Protein AF-A0A354TJE9-F1 (afdb_monomer_lite)

Foldseek 3Di:
DDDPPPPPPPPDPPDDDPPPPPPPPPLDWAAEWEFQAVLDPPQAAPVQRTNGAEEDEQDQAGQRTHRRPDGTHHDDQPFQHEYEHGDDAYEYEYPDEHHHLEYEYHAAPHEYYHEEYEHDHGGPDQFREYEYAAPHEYEYQYAYAYASQYEYYHAEEYEQDHLCHAYAHEYEFFFHEYEYQEQSSSHDHAAEHHWDFAAAFAVVARGTGAYEHAPQPPEYEAQHEYAWFYQHGDRGSPCFNYEYEAEYEANHEYEQEDLHHEHEHEYAAYEYEYNYEYEYYPNYHYDYDHPYYYHYNHHYYD

Structure (mmCIF, N/CA/C/O backbone):
data_AF-A0A354TJE9-F1
#
_entry.id   AF-A0A354TJE9-F1
#
loop_
_atom_site.group_PDB
_atom_site.id
_atom_site.type_symbol
_atom_site.label_atom_id
_atom_site.label_alt_id
_atom_site.label_comp_id
_atom_site.label_asym_id
_atom_site.label_entity_id
_atom_site.label_seq_id
_atom_site.pdbx_PDB_ins_code
_atom_site.Cartn_x
_atom_site.Cartn_y
_atom_site.Cartn_z
_atom_site.occupancy
_atom_site.B_iso_or_equiv
_atom_site.auth_seq_id
_atom_site.auth_comp_id
_atom_site.auth_asym_id
_atom_site.auth_atom_id
_atom_site.pdbx_PDB_model_num
ATOM 1 N N . MET A 1 1 ? 90.846 -8.237 -0.303 1.00 47.12 1 MET A N 1
ATOM 2 C CA . MET A 1 1 ? 89.839 -7.153 -0.221 1.00 47.12 1 MET A CA 1
ATOM 3 C C . MET A 1 1 ? 88.780 -7.351 -1.305 1.00 47.12 1 MET A C 1
ATOM 5 O O . MET A 1 1 ? 88.899 -6.799 -2.388 1.00 47.12 1 MET A O 1
ATOM 9 N N . LYS A 1 2 ? 87.795 -8.218 -1.051 1.00 47.81 2 LYS A N 1
ATOM 10 C CA . LYS A 1 2 ? 86.653 -8.500 -1.941 1.00 47.81 2 LYS A CA 1
ATOM 11 C C . LYS A 1 2 ? 85.504 -9.048 -1.087 1.00 47.81 2 LYS A C 1
ATOM 13 O O . LYS A 1 2 ? 85.227 -10.233 -1.124 1.00 47.81 2 LYS A O 1
ATOM 18 N N . THR A 1 3 ? 84.882 -8.191 -0.286 1.00 49.53 3 THR A N 1
ATOM 19 C CA . THR A 1 3 ? 83.627 -8.452 0.443 1.00 49.53 3 THR A CA 1
ATOM 20 C C . THR A 1 3 ? 83.057 -7.098 0.881 1.00 49.53 3 THR A C 1
ATOM 22 O O . THR A 1 3 ? 83.832 -6.203 1.188 1.00 49.53 3 THR A O 1
ATOM 25 N N . LEU A 1 4 ? 81.727 -6.961 0.920 1.00 47.88 4 LEU A N 1
ATOM 26 C CA . LEU A 1 4 ? 80.929 -5.739 1.178 1.00 47.88 4 LEU A CA 1
ATOM 27 C C . LEU A 1 4 ? 80.586 -4.854 -0.034 1.00 47.88 4 LEU A C 1
ATOM 29 O O . LEU A 1 4 ? 80.699 -3.632 -0.006 1.00 47.88 4 LEU A O 1
ATOM 33 N N . ARG A 1 5 ? 80.031 -5.458 -1.088 1.00 52.69 5 ARG A N 1
ATOM 34 C CA . ARG A 1 5 ? 79.228 -4.715 -2.077 1.00 52.69 5 ARG A CA 1
ATOM 35 C C . ARG A 1 5 ? 77.928 -5.455 -2.412 1.00 52.69 5 ARG A C 1
ATOM 37 O O . ARG A 1 5 ? 77.644 -5.701 -3.575 1.00 52.69 5 ARG A O 1
ATOM 44 N N . GLN A 1 6 ? 77.161 -5.858 -1.392 1.00 51.22 6 GLN A N 1
ATOM 45 C CA . GLN A 1 6 ? 75.865 -6.540 -1.579 1.00 51.22 6 GLN A CA 1
ATOM 46 C C . GLN A 1 6 ? 74.761 -6.184 -0.557 1.00 51.22 6 GLN A C 1
ATOM 48 O O . GLN A 1 6 ? 73.789 -6.918 -0.449 1.00 51.22 6 GLN A O 1
ATOM 53 N N . HIS A 1 7 ? 74.816 -5.031 0.127 1.00 49.50 7 HIS A N 1
ATOM 54 C CA . HIS A 1 7 ? 73.714 -4.602 1.019 1.00 49.50 7 HIS A CA 1
ATOM 55 C C . HIS A 1 7 ? 73.214 -3.160 0.816 1.00 49.50 7 HIS A C 1
ATOM 57 O O . HIS A 1 7 ? 72.594 -2.598 1.705 1.00 49.50 7 HIS A O 1
ATOM 63 N N . HIS A 1 8 ? 73.401 -2.559 -0.365 1.00 44.34 8 HIS A N 1
ATOM 64 C CA . HIS A 1 8 ? 72.785 -1.257 -0.699 1.00 44.34 8 HIS A CA 1
ATOM 65 C C . HIS A 1 8 ? 71.608 -1.378 -1.685 1.00 44.34 8 HIS A C 1
ATOM 67 O O . HIS A 1 8 ? 71.274 -0.420 -2.372 1.00 44.34 8 HIS A O 1
ATOM 73 N N . LYS A 1 9 ? 70.980 -2.558 -1.786 1.00 46.22 9 LYS A N 1
ATOM 74 C CA . LYS A 1 9 ? 69.788 -2.787 -2.627 1.00 46.22 9 LYS A CA 1
ATOM 75 C C . LYS A 1 9 ? 68.469 -2.867 -1.844 1.00 46.22 9 LYS A C 1
ATOM 77 O O . LYS A 1 9 ? 67.481 -3.323 -2.400 1.00 46.22 9 LYS A O 1
ATOM 82 N N . LEU A 1 10 ? 68.427 -2.451 -0.576 1.00 43.06 10 LEU A N 1
ATOM 83 C CA . LEU A 1 10 ? 67.281 -2.756 0.298 1.00 43.06 10 LEU A CA 1
ATOM 84 C C . LEU A 1 10 ? 66.683 -1.581 1.084 1.00 43.06 10 LEU A C 1
ATOM 86 O O . LEU A 1 10 ? 65.816 -1.816 1.913 1.00 43.06 10 LEU A O 1
ATOM 90 N N . LEU A 1 11 ? 67.066 -0.328 0.819 1.00 41.22 11 LEU A N 1
ATOM 91 C CA . LEU A 1 11 ? 66.598 0.800 1.643 1.00 41.22 11 LEU A CA 1
ATOM 92 C C . LEU A 1 11 ? 66.226 2.059 0.841 1.00 41.22 11 LEU A C 1
ATOM 94 O O . LEU A 1 11 ? 66.569 3.169 1.227 1.00 41.22 11 LEU A O 1
ATOM 98 N N . GLY A 1 12 ? 65.559 1.891 -0.306 1.00 38.41 12 GLY A N 1
ATOM 99 C CA . GLY A 1 12 ? 65.200 3.013 -1.187 1.00 38.41 12 GLY A CA 1
ATOM 100 C C . GLY A 1 12 ? 63.854 2.903 -1.903 1.00 38.41 12 GLY A C 1
ATOM 101 O O . GLY A 1 12 ? 63.627 3.650 -2.848 1.00 38.41 12 GLY A O 1
ATOM 102 N N . TRP A 1 13 ? 62.968 1.982 -1.502 1.00 40.34 13 TRP A N 1
ATOM 103 C CA . TRP A 1 13 ? 61.695 1.779 -2.214 1.00 40.34 13 TRP A CA 1
ATOM 104 C C . TRP A 1 13 ? 60.480 1.473 -1.333 1.00 40.34 13 TRP A C 1
ATOM 106 O O . TRP A 1 13 ? 59.499 0.904 -1.794 1.00 40.34 13 TRP A O 1
ATOM 116 N N . PHE A 1 14 ? 60.519 1.881 -0.064 1.00 43.34 14 PHE A N 1
ATOM 117 C CA . PHE A 1 14 ? 59.446 1.603 0.894 1.00 43.34 14 PHE A CA 1
ATOM 118 C C . PHE A 1 14 ? 58.988 2.864 1.633 1.00 43.34 14 PHE A C 1
ATOM 120 O O . PHE A 1 14 ? 59.006 2.902 2.852 1.00 43.34 14 PHE A O 1
ATOM 127 N N . MET A 1 15 ? 58.625 3.929 0.908 1.00 45.59 15 MET A N 1
ATOM 128 C CA . MET A 1 15 ? 57.839 5.041 1.473 1.00 45.59 15 MET A CA 1
ATOM 129 C C . MET A 1 15 ? 57.422 6.035 0.378 1.00 45.59 15 MET A C 1
ATOM 131 O O . MET A 1 15 ? 57.924 7.151 0.295 1.00 45.59 15 MET A O 1
ATOM 135 N N . ILE A 1 16 ? 56.485 5.635 -0.482 1.00 46.62 16 ILE A N 1
ATOM 136 C CA . ILE A 1 16 ? 55.596 6.603 -1.134 1.00 46.62 16 ILE A CA 1
ATOM 137 C C . ILE A 1 16 ? 54.211 6.348 -0.559 1.00 46.62 16 ILE A C 1
ATOM 139 O O . ILE A 1 16 ? 53.684 5.240 -0.614 1.00 46.62 16 ILE A O 1
ATOM 143 N N . CYS A 1 17 ? 53.720 7.384 0.107 1.00 39.66 17 CYS A N 1
ATOM 144 C CA . CYS A 1 17 ? 52.528 7.441 0.925 1.00 39.66 17 CYS A CA 1
ATOM 145 C C . CYS A 1 17 ? 51.319 6.772 0.265 1.00 39.66 17 CYS A C 1
ATOM 147 O O . CYS A 1 17 ? 50.779 7.268 -0.721 1.00 39.66 17 CYS A O 1
ATOM 149 N N . LEU A 1 18 ? 50.833 5.703 0.895 1.00 39.88 18 LEU A N 1
ATOM 150 C CA . LEU A 1 18 ? 49.455 5.256 0.765 1.00 39.88 18 LEU A CA 1
ATOM 151 C C . LEU A 1 18 ? 48.564 6.302 1.458 1.00 39.88 18 LEU A C 1
ATOM 153 O O . LEU A 1 18 ? 48.165 6.136 2.607 1.00 39.88 18 LEU A O 1
ATOM 157 N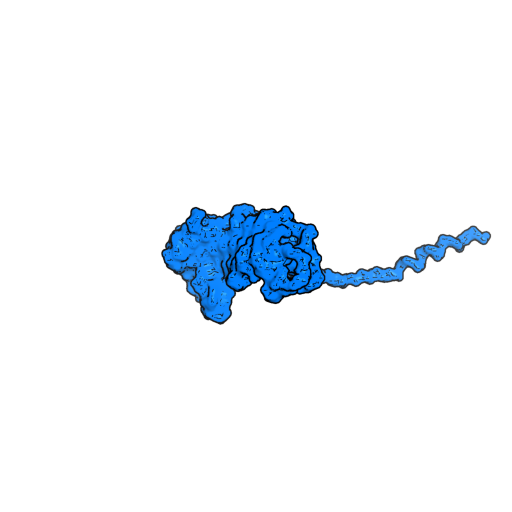 N . MET A 1 19 ? 48.294 7.423 0.787 1.00 43.22 19 MET A N 1
ATOM 158 C CA . MET A 1 19 ? 47.140 8.252 1.126 1.00 43.22 19 MET A CA 1
ATOM 159 C C . MET A 1 19 ? 45.908 7.504 0.626 1.00 43.22 19 MET A C 1
ATOM 161 O O . MET A 1 19 ? 45.452 7.700 -0.497 1.00 43.22 19 MET A O 1
ATOM 165 N N . ALA A 1 20 ? 45.393 6.601 1.459 1.00 45.91 20 ALA A N 1
ATOM 166 C CA . ALA A 1 20 ? 44.013 6.178 1.340 1.00 45.91 20 ALA A CA 1
ATOM 167 C C . ALA A 1 20 ? 43.162 7.436 1.543 1.00 45.91 20 ALA A C 1
ATOM 169 O O . ALA A 1 20 ? 42.986 7.907 2.667 1.00 45.91 20 ALA A O 1
ATOM 170 N N . VAL A 1 21 ? 42.700 8.031 0.443 1.00 47.03 21 VAL A N 1
ATOM 171 C CA . VAL A 1 21 ? 41.623 9.012 0.492 1.00 47.03 21 VAL A CA 1
ATOM 172 C C . VAL A 1 21 ? 40.438 8.249 1.063 1.00 47.03 21 VAL A C 1
ATOM 174 O O . VAL A 1 21 ? 39.841 7.414 0.385 1.00 47.03 21 VAL A O 1
ATOM 177 N N . TRP A 1 22 ? 40.140 8.481 2.340 1.00 47.28 22 TRP A N 1
ATOM 178 C CA . TRP A 1 22 ? 38.847 8.148 2.908 1.00 47.28 22 TRP A CA 1
ATOM 179 C C . TRP A 1 22 ? 37.843 9.050 2.197 1.00 47.28 22 TRP A C 1
ATOM 181 O O . TRP A 1 22 ? 37.545 10.156 2.640 1.00 47.28 22 TRP A O 1
ATOM 191 N N . LEU A 1 23 ? 37.401 8.618 1.016 1.00 49.56 23 LEU A N 1
ATOM 192 C CA . LEU A 1 23 ? 36.144 9.092 0.480 1.00 49.56 23 LEU A CA 1
ATOM 193 C C . LEU A 1 23 ? 35.121 8.657 1.532 1.00 49.56 23 LEU A C 1
ATOM 195 O O . LEU A 1 23 ? 35.040 7.450 1.793 1.00 49.56 23 LEU A O 1
ATOM 199 N N . PRO A 1 24 ? 34.390 9.578 2.188 1.00 50.00 24 PRO A N 1
ATOM 200 C CA . PRO A 1 24 ? 33.204 9.154 2.907 1.00 50.00 24 PRO A CA 1
ATOM 201 C C . PRO A 1 24 ? 32.413 8.320 1.906 1.00 50.00 24 PRO A C 1
ATOM 203 O O . PRO A 1 24 ? 32.178 8.771 0.783 1.00 50.00 24 PRO A O 1
ATOM 206 N N . GLY A 1 25 ? 32.125 7.066 2.258 1.00 43.53 25 GLY A N 1
ATOM 207 C CA . GLY A 1 25 ? 31.278 6.228 1.431 1.00 43.53 25 GLY A CA 1
ATOM 208 C C . GLY A 1 25 ? 29.993 7.008 1.230 1.00 43.53 25 GLY A C 1
ATOM 209 O O . GLY A 1 25 ? 29.218 7.168 2.172 1.00 43.53 25 GLY A O 1
ATOM 210 N N . ASN A 1 26 ? 29.811 7.574 0.037 1.00 45.16 26 ASN A N 1
ATOM 211 C CA . ASN A 1 26 ? 28.524 8.091 -0.366 1.00 45.16 26 ASN A CA 1
ATOM 212 C C . ASN A 1 26 ? 27.640 6.857 -0.318 1.00 45.16 26 ASN A C 1
ATOM 214 O O . ASN A 1 26 ? 27.764 5.988 -1.178 1.00 45.16 26 ASN A O 1
ATOM 218 N N . ASN A 1 27 ? 26.841 6.721 0.740 1.00 48.22 27 ASN A N 1
ATOM 219 C CA . ASN A 1 27 ? 25.791 5.723 0.763 1.00 48.22 27 ASN A CA 1
ATOM 220 C C . ASN A 1 27 ? 24.945 6.040 -0.468 1.00 48.22 27 ASN A C 1
ATOM 222 O O . ASN A 1 27 ? 24.244 7.054 -0.487 1.00 48.22 27 ASN A O 1
ATOM 226 N N . LEU A 1 28 ? 25.127 5.262 -1.535 1.00 59.72 28 LEU A N 1
ATOM 227 C CA . LEU A 1 28 ? 24.393 5.450 -2.772 1.00 59.72 28 LEU A CA 1
ATOM 228 C C . LEU A 1 28 ? 22.923 5.303 -2.392 1.00 59.72 28 LEU A C 1
ATOM 230 O O . LEU A 1 28 ? 22.522 4.287 -1.824 1.00 59.72 28 LEU A O 1
ATOM 234 N N . ARG A 1 29 ? 22.144 6.366 -2.599 1.00 72.06 29 ARG A N 1
ATOM 235 C CA . ARG A 1 29 ? 20.692 6.286 -2.443 1.00 72.06 29 ARG A CA 1
ATOM 236 C C . ARG A 1 29 ? 20.190 5.275 -3.468 1.00 72.06 29 ARG A C 1
ATOM 238 O O . ARG A 1 29 ? 20.719 5.244 -4.576 1.00 72.06 29 ARG A O 1
ATOM 245 N N . ALA A 1 30 ? 19.186 4.488 -3.092 1.00 82.69 30 ALA A N 1
ATOM 246 C CA . ALA A 1 30 ? 18.509 3.604 -4.034 1.00 82.69 30 ALA A CA 1
ATOM 247 C C . ALA A 1 30 ? 18.099 4.386 -5.290 1.00 82.69 30 ALA A C 1
ATOM 249 O O . ALA A 1 30 ? 17.572 5.502 -5.182 1.00 82.69 30 ALA A O 1
ATOM 250 N N . ALA A 1 31 ? 18.382 3.811 -6.453 1.00 93.50 31 ALA A N 1
ATOM 251 C CA . ALA A 1 31 ? 18.009 4.369 -7.737 1.00 93.50 31 ALA A CA 1
ATOM 252 C C . ALA A 1 31 ? 16.514 4.150 -7.991 1.00 93.50 31 ALA A C 1
ATOM 254 O O . ALA A 1 31 ? 15.793 3.513 -7.216 1.00 93.50 31 ALA A O 1
ATOM 255 N N . THR A 1 32 ? 16.016 4.749 -9.062 1.00 95.44 32 THR A N 1
ATOM 256 C CA . THR A 1 32 ? 14.620 4.636 -9.466 1.00 95.44 32 THR A CA 1
ATOM 257 C C . THR A 1 32 ? 14.572 4.319 -10.946 1.00 95.44 32 THR A C 1
ATOM 259 O O . THR A 1 32 ? 15.240 4.995 -11.721 1.00 95.44 32 THR A O 1
ATOM 262 N N . PHE A 1 33 ? 13.789 3.310 -11.313 1.00 98.19 33 PHE A N 1
ATOM 263 C CA . PHE A 1 33 ? 13.659 2.852 -12.690 1.00 98.19 33 PHE A CA 1
ATOM 264 C C . PHE A 1 33 ? 12.192 2.752 -13.092 1.00 98.19 33 PHE A C 1
ATOM 266 O O . PHE A 1 33 ? 11.337 2.401 -12.275 1.00 98.19 33 PHE A O 1
ATOM 273 N N . TYR A 1 34 ? 11.909 3.041 -14.355 1.00 98.62 34 TYR A N 1
ATOM 274 C CA . TYR A 1 34 ? 10.579 2.977 -14.942 1.00 98.62 34 TYR A CA 1
ATOM 275 C C . TYR A 1 34 ? 10.389 1.645 -15.657 1.00 98.62 34 TYR A C 1
ATOM 277 O O . TYR A 1 34 ? 11.259 1.209 -16.408 1.00 98.62 34 TYR A O 1
ATOM 285 N N . TRP A 1 35 ? 9.245 1.014 -15.411 1.00 98.56 35 TRP A N 1
ATOM 286 C CA . TRP A 1 35 ? 8.806 -0.160 -16.146 1.00 98.56 35 TRP A CA 1
ATOM 287 C C . TRP A 1 35 ? 8.456 0.231 -17.580 1.00 98.56 35 TRP A C 1
ATOM 289 O O . TRP A 1 35 ? 7.567 1.058 -17.808 1.00 98.56 35 TRP A O 1
ATOM 299 N N . ASP A 1 36 ? 9.143 -0.397 -18.518 1.00 98.06 36 ASP A N 1
ATOM 300 C CA . ASP A 1 36 ? 8.987 -0.205 -19.949 1.00 98.06 36 ASP A CA 1
ATOM 301 C C . ASP A 1 36 ? 9.000 -1.588 -20.611 1.00 98.06 36 ASP A C 1
ATOM 303 O O . ASP A 1 36 ? 10.042 -2.232 -20.753 1.00 98.06 36 ASP A O 1
ATOM 307 N N . SER A 1 37 ? 7.802 -2.071 -20.944 1.00 96.88 37 SER A N 1
ATOM 308 C CA . SER A 1 37 ? 7.610 -3.422 -21.476 1.00 96.88 37 SER A CA 1
ATOM 309 C C . SER A 1 37 ? 8.071 -3.596 -22.922 1.00 96.88 37 SER A C 1
ATOM 311 O O . SER A 1 37 ? 8.236 -4.740 -23.352 1.00 96.88 37 SER A O 1
ATOM 313 N N . ASP A 1 38 ? 8.270 -2.512 -23.678 1.00 95.69 38 ASP A N 1
ATOM 314 C CA . ASP A 1 38 ? 8.704 -2.612 -25.072 1.00 95.69 38 ASP A CA 1
ATOM 315 C C . ASP A 1 38 ? 10.234 -2.620 -25.213 1.00 95.69 38 ASP A C 1
ATOM 317 O O . ASP A 1 38 ? 10.763 -3.176 -26.181 1.00 95.69 38 ASP A O 1
ATOM 321 N N . GLY A 1 39 ? 10.944 -2.129 -24.193 1.00 96.19 39 GLY A N 1
ATOM 322 C CA . GLY A 1 39 ? 12.395 -2.201 -24.101 1.00 96.19 39 GLY A CA 1
ATOM 323 C C . GLY A 1 39 ? 13.127 -1.103 -24.880 1.00 96.19 39 GLY A C 1
ATOM 324 O O . GLY A 1 39 ? 14.335 -1.237 -25.119 1.00 96.19 39 GLY A O 1
ATOM 325 N N . PHE A 1 40 ? 12.436 -0.045 -25.316 1.00 96.12 40 PHE A N 1
ATOM 326 C CA . PHE A 1 40 ? 12.992 1.011 -26.154 1.00 96.12 40 PHE A CA 1
ATOM 327 C C . PHE A 1 40 ? 12.962 2.384 -25.479 1.00 96.12 40 PHE A C 1
ATOM 329 O O . PHE A 1 40 ? 11.929 2.929 -25.141 1.00 96.12 40 PHE A O 1
ATOM 336 N N . ILE A 1 41 ? 14.112 3.065 -25.472 1.00 97.25 41 ILE A N 1
ATOM 337 C CA . ILE A 1 41 ? 14.225 4.446 -24.954 1.00 97.25 41 ILE A CA 1
ATOM 338 C C . ILE A 1 41 ? 13.404 5.449 -25.791 1.00 97.25 41 ILE A C 1
ATOM 340 O O . ILE A 1 41 ? 13.037 6.530 -25.331 1.00 97.25 41 ILE A O 1
ATOM 344 N N . THR A 1 42 ? 13.172 5.147 -27.071 1.00 96.56 42 THR A N 1
ATOM 345 C CA . THR A 1 42 ? 12.569 6.109 -28.001 1.00 96.56 42 THR A CA 1
ATOM 346 C C . THR A 1 42 ? 11.088 6.2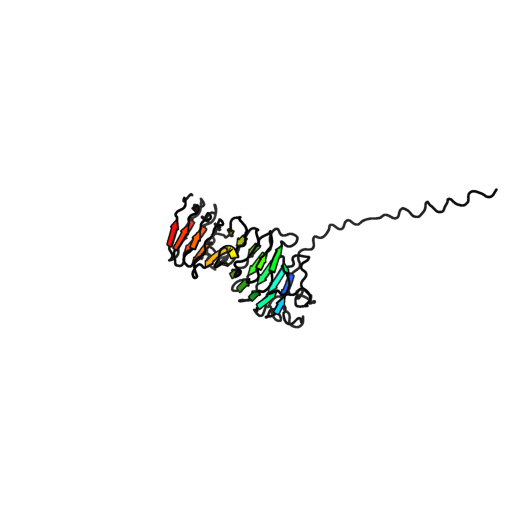92 -27.701 1.00 96.56 42 THR A C 1
ATOM 348 O O . THR A 1 42 ? 10.293 5.405 -27.975 1.00 96.56 42 THR A O 1
ATOM 351 N N . GLY A 1 43 ? 10.720 7.492 -27.251 1.00 94.94 43 GLY A N 1
ATOM 352 C CA . GLY A 1 43 ? 9.336 7.836 -26.921 1.00 94.94 43 GLY A CA 1
ATOM 353 C C . GLY A 1 43 ? 9.040 7.834 -25.424 1.00 94.94 43 GLY A C 1
ATOM 354 O O . GLY A 1 43 ? 7.949 8.257 -25.053 1.00 94.94 43 GLY A O 1
ATOM 355 N N . ASN A 1 44 ? 10.008 7.441 -24.589 1.00 97.81 44 ASN A N 1
ATOM 356 C CA . ASN A 1 44 ? 9.863 7.442 -23.140 1.00 97.81 44 ASN A CA 1
ATOM 357 C C . ASN A 1 44 ? 9.822 8.868 -22.583 1.00 97.81 44 ASN A C 1
ATOM 359 O O . ASN A 1 44 ? 10.724 9.675 -22.816 1.00 97.81 44 ASN A O 1
ATOM 363 N N . ASP A 1 45 ? 8.787 9.159 -21.800 1.00 97.06 45 ASP A N 1
ATOM 364 C CA . ASP A 1 45 ? 8.630 10.410 -21.066 1.00 97.06 45 ASP A CA 1
ATOM 365 C C . ASP A 1 45 ? 8.283 10.108 -19.601 1.00 97.06 45 ASP A C 1
ATOM 367 O O . ASP A 1 45 ? 7.193 9.646 -19.263 1.00 97.06 45 ASP A O 1
ATOM 371 N N . ALA A 1 46 ? 9.222 10.395 -18.698 1.00 96.06 46 ALA A N 1
ATOM 372 C CA . ALA A 1 46 ? 9.052 10.178 -17.260 1.00 96.06 46 ALA A CA 1
ATOM 373 C C . ALA A 1 46 ? 7.971 11.076 -16.620 1.00 96.06 46 ALA A C 1
ATOM 375 O O . ALA A 1 46 ? 7.470 10.768 -15.536 1.00 96.06 46 ALA A O 1
ATOM 376 N N . THR A 1 47 ? 7.628 12.197 -17.258 1.00 94.56 47 THR A N 1
ATOM 377 C CA . THR A 1 47 ? 6.666 13.187 -16.758 1.00 94.56 47 THR A CA 1
ATOM 378 C C . THR A 1 47 ? 5.240 12.804 -17.123 1.00 94.56 47 THR A C 1
ATOM 380 O O . THR A 1 47 ? 4.352 12.868 -16.271 1.00 94.56 47 THR A O 1
ATOM 383 N N . THR A 1 48 ? 5.007 12.428 -18.382 1.00 94.94 48 THR A N 1
ATOM 384 C CA . THR A 1 48 ? 3.670 12.061 -18.875 1.00 94.94 48 THR A CA 1
ATOM 385 C C . THR A 1 48 ? 3.388 10.568 -18.736 1.00 94.94 48 THR A C 1
ATOM 387 O O . THR A 1 48 ? 2.231 10.174 -18.590 1.00 94.94 48 THR A O 1
ATOM 390 N N . GLY A 1 49 ? 4.434 9.740 -18.716 1.00 96.50 49 GLY A N 1
ATOM 391 C CA . GLY A 1 49 ? 4.333 8.290 -18.811 1.00 96.50 49 GLY A CA 1
ATOM 392 C C . GLY A 1 49 ? 4.239 7.778 -20.250 1.00 96.50 49 GLY A C 1
ATOM 393 O O . GLY A 1 49 ? 4.036 6.580 -20.430 1.00 96.50 49 GLY A O 1
ATOM 394 N N . ASP A 1 50 ? 4.346 8.639 -21.266 1.00 97.38 50 ASP A N 1
ATOM 395 C CA . ASP A 1 50 ? 4.320 8.198 -22.664 1.00 97.38 50 ASP A CA 1
ATOM 396 C C . ASP A 1 50 ? 5.492 7.246 -22.947 1.00 97.38 50 ASP A C 1
ATOM 398 O O . ASP A 1 50 ? 6.567 7.385 -22.365 1.00 97.38 50 ASP A O 1
ATOM 402 N N . GLY A 1 51 ? 5.254 6.231 -23.781 1.00 96.94 51 GLY A N 1
ATOM 403 C CA . GLY A 1 51 ? 6.227 5.165 -24.066 1.00 96.94 51 GLY A CA 1
ATOM 404 C C . GLY A 1 51 ? 6.404 4.127 -22.950 1.00 96.94 51 GLY A C 1
ATOM 405 O O . GLY A 1 51 ? 6.970 3.076 -23.195 1.00 96.94 51 GLY A O 1
ATOM 406 N N . LEU A 1 52 ? 5.866 4.353 -21.746 1.00 98.19 52 LEU A N 1
ATOM 407 C CA . LEU A 1 52 ? 6.087 3.475 -20.592 1.00 98.19 52 LEU A CA 1
ATOM 408 C C . LEU A 1 52 ? 4.899 2.549 -20.292 1.00 98.19 52 LEU A C 1
ATOM 410 O O . LEU A 1 52 ? 3.762 2.746 -20.746 1.00 98.19 52 LEU A O 1
ATOM 414 N N . GLY A 1 53 ? 5.147 1.572 -19.419 1.00 97.69 53 GLY A N 1
ATOM 415 C CA . GLY A 1 53 ? 4.112 0.700 -18.879 1.00 97.69 53 GLY A CA 1
ATOM 416 C C . GLY A 1 53 ? 3.907 -0.574 -19.695 1.00 97.69 53 GLY A C 1
ATOM 417 O O . GLY A 1 53 ? 4.831 -1.089 -20.318 1.00 97.69 53 GLY A O 1
ATOM 418 N N . GLY A 1 54 ? 2.677 -1.088 -19.673 1.00 97.88 54 GLY A N 1
ATOM 419 C CA . GLY A 1 54 ? 2.241 -2.264 -20.425 1.00 97.88 54 GLY A CA 1
ATOM 420 C C . GLY A 1 54 ? 2.395 -3.594 -19.684 1.00 97.88 54 GLY A C 1
ATOM 421 O O . GLY A 1 54 ? 2.972 -3.674 -18.595 1.00 97.88 54 GLY A O 1
ATOM 422 N N . ASP A 1 55 ? 1.815 -4.637 -20.276 1.00 98.50 55 ASP A N 1
ATOM 423 C CA . ASP A 1 55 ? 1.942 -6.016 -19.806 1.00 98.50 55 ASP A CA 1
ATOM 424 C C . ASP A 1 55 ? 3.361 -6.536 -20.057 1.00 98.50 55 ASP A C 1
ATOM 426 O O . ASP A 1 55 ? 3.949 -6.272 -21.103 1.00 98.50 55 ASP A O 1
ATOM 430 N N . GLY A 1 56 ? 3.901 -7.344 -19.145 1.00 98.12 56 GLY A N 1
ATOM 431 C CA . GLY A 1 56 ? 5.167 -8.024 -19.407 1.00 98.12 56 GLY A CA 1
ATOM 432 C C . GLY A 1 56 ? 5.739 -8.769 -18.211 1.00 98.12 56 GLY A C 1
ATOM 433 O O . GLY A 1 56 ? 5.077 -8.962 -17.187 1.00 98.12 56 GLY A O 1
ATOM 434 N N . VAL A 1 57 ? 6.973 -9.242 -18.374 1.00 98.31 57 VAL A N 1
ATOM 435 C CA . VAL A 1 57 ? 7.652 -10.100 -17.400 1.00 98.31 57 VAL A CA 1
ATOM 436 C C . VAL A 1 57 ? 8.750 -9.324 -16.689 1.00 98.31 57 VAL A C 1
ATOM 438 O O . VAL A 1 57 ? 9.695 -8.852 -17.313 1.00 98.31 57 VAL A O 1
ATOM 441 N N . TRP A 1 58 ? 8.644 -9.231 -15.367 1.00 98.44 58 TRP A N 1
ATOM 442 C CA . TRP A 1 58 ? 9.723 -8.744 -14.521 1.00 98.44 58 TRP A CA 1
ATOM 443 C C . TRP A 1 58 ? 10.640 -9.914 -14.163 1.00 98.44 58 TRP A C 1
ATOM 445 O O . TRP A 1 58 ? 10.361 -10.701 -13.255 1.00 98.44 58 TRP A O 1
ATOM 455 N N . ASP A 1 59 ? 11.735 -10.017 -14.906 1.00 97.25 59 ASP A N 1
ATOM 456 C CA . ASP A 1 59 ? 12.859 -10.913 -14.638 1.00 97.25 59 ASP A CA 1
ATOM 457 C C . ASP A 1 59 ? 14.147 -10.104 -14.368 1.00 97.25 59 ASP A C 1
ATOM 459 O O . ASP A 1 59 ? 14.140 -8.868 -14.398 1.00 97.25 59 ASP A O 1
ATOM 463 N N . LEU A 1 60 ? 15.245 -10.790 -14.038 1.00 97.81 60 LEU A N 1
ATOM 464 C CA . LEU A 1 60 ? 16.533 -10.158 -13.700 1.00 97.81 60 LEU A CA 1
ATOM 465 C C . LEU A 1 60 ? 17.515 -10.052 -14.884 1.00 97.81 60 LEU A C 1
ATOM 467 O O . LEU A 1 60 ? 18.691 -9.746 -14.686 1.00 97.81 60 LEU A O 1
ATOM 471 N N . SER A 1 61 ? 17.066 -10.330 -16.107 1.00 97.31 61 SER A N 1
ATOM 472 C CA . SER A 1 61 ? 17.900 -10.439 -17.313 1.00 97.31 61 SER A CA 1
ATOM 473 C C . SER A 1 61 ? 17.463 -9.537 -18.473 1.00 97.31 61 SER A C 1
ATOM 475 O O . SER A 1 61 ? 18.310 -9.063 -19.229 1.00 97.31 61 SER A O 1
ATOM 477 N N . SER A 1 62 ? 16.165 -9.278 -18.602 1.00 97.50 62 SER A N 1
ATOM 478 C CA . SER A 1 62 ? 15.549 -8.495 -19.667 1.00 97.50 62 SER A CA 1
ATOM 479 C C . SER A 1 62 ? 15.697 -7.003 -19.402 1.00 97.50 62 SER A C 1
ATOM 481 O O . SER A 1 62 ? 15.495 -6.529 -18.284 1.00 97.50 62 SER A O 1
ATOM 483 N N . ALA A 1 63 ? 16.023 -6.248 -20.450 1.00 97.50 63 ALA A N 1
ATOM 484 C CA . ALA A 1 63 ? 16.230 -4.810 -20.371 1.00 97.50 63 ALA A CA 1
ATOM 485 C C . ALA A 1 63 ? 14.899 -4.039 -20.455 1.00 97.50 63 ALA A C 1
ATOM 487 O O . ALA A 1 63 ? 14.651 -3.363 -21.445 1.00 97.50 63 ALA A O 1
ATOM 488 N N . PHE A 1 64 ? 14.049 -4.171 -19.431 1.00 98.19 64 PHE A N 1
ATOM 489 C CA . PHE A 1 64 ? 12.723 -3.525 -19.328 1.00 98.19 64 PHE A CA 1
ATOM 490 C C . PHE A 1 64 ? 12.653 -2.422 -18.260 1.00 98.19 64 PHE A C 1
ATOM 492 O O . PHE A 1 64 ? 11.573 -1.969 -17.879 1.00 98.19 64 PHE A O 1
ATOM 499 N N . TRP A 1 65 ? 13.808 -2.006 -17.737 1.00 98.44 65 TRP A N 1
ATOM 500 C CA . TRP A 1 65 ? 13.908 -0.961 -16.724 1.00 98.44 65 TRP A CA 1
ATOM 501 C C . TRP A 1 65 ? 14.671 0.234 -17.269 1.00 98.44 65 TRP A C 1
ATOM 503 O O . TRP A 1 65 ? 15.893 0.190 -17.414 1.00 98.44 65 TRP A O 1
ATOM 513 N N . TRP A 1 66 ? 13.936 1.299 -17.564 1.00 98.44 66 TRP A N 1
ATOM 514 C CA . TRP A 1 66 ? 14.491 2.566 -18.021 1.00 98.44 66 TRP A CA 1
ATOM 515 C C . TRP A 1 66 ? 14.964 3.408 -16.831 1.00 98.44 66 TRP A C 1
ATOM 517 O O . TRP A 1 66 ? 14.256 3.534 -15.831 1.00 98.44 66 TRP A O 1
ATOM 527 N N . ASP A 1 67 ? 16.144 4.017 -16.925 1.00 96.75 67 ASP A N 1
ATOM 528 C CA . ASP A 1 67 ? 16.723 4.876 -15.877 1.00 96.75 67 ASP A CA 1
ATOM 529 C C . ASP A 1 67 ? 16.069 6.263 -15.750 1.00 96.75 67 ASP A C 1
ATOM 531 O O . ASP A 1 67 ? 16.428 7.043 -14.866 1.00 96.75 67 ASP A O 1
ATOM 535 N N . GLY A 1 68 ? 15.089 6.563 -16.604 1.00 96.44 68 GLY A N 1
ATOM 536 C CA . GLY A 1 68 ? 14.456 7.878 -16.674 1.00 96.44 68 GLY A CA 1
ATOM 537 C C . GLY A 1 68 ? 15.221 8.886 -17.535 1.00 96.44 68 GLY A C 1
ATOM 538 O O . GLY A 1 68 ? 14.849 10.058 -17.545 1.00 96.44 68 GLY A O 1
ATOM 539 N N . ASP A 1 69 ? 16.281 8.451 -18.222 1.00 94.69 69 ASP A N 1
ATOM 540 C CA . ASP A 1 69 ? 17.103 9.270 -19.108 1.00 94.69 69 ASP A CA 1
ATOM 541 C C . ASP A 1 69 ? 17.492 8.487 -20.377 1.00 94.69 69 ASP A C 1
ATOM 543 O O . ASP A 1 69 ? 16.716 8.403 -21.331 1.00 94.69 69 ASP A O 1
ATOM 547 N N . ALA A 1 70 ? 18.674 7.872 -20.408 1.00 92.69 70 ALA A N 1
ATOM 548 C CA . ALA A 1 70 ? 19.301 7.420 -21.645 1.00 92.69 70 ALA A CA 1
ATOM 549 C C . ALA A 1 70 ? 19.594 5.916 -21.691 1.00 92.69 70 ALA A C 1
ATOM 551 O O . ALA A 1 70 ? 20.235 5.468 -22.647 1.00 92.69 70 ALA A O 1
ATOM 552 N N . SER A 1 71 ? 19.183 5.125 -20.693 1.00 96.56 71 SER A N 1
ATOM 553 C CA . SER A 1 71 ? 19.527 3.701 -20.665 1.00 96.56 71 SER A CA 1
ATOM 554 C C . SER A 1 71 ? 18.399 2.772 -20.231 1.00 96.56 71 SER A C 1
ATOM 556 O O . SER A 1 71 ? 17.621 3.062 -19.326 1.00 96.56 71 SER A O 1
ATOM 558 N N . MET A 1 72 ? 18.357 1.616 -20.898 1.00 97.69 72 MET A N 1
ATOM 559 C CA . MET A 1 72 ? 17.568 0.450 -20.510 1.00 97.69 72 MET A CA 1
ATOM 560 C C . MET A 1 72 ? 18.475 -0.561 -19.825 1.00 97.69 72 MET A C 1
ATOM 562 O O . MET A 1 72 ? 19.598 -0.811 -20.275 1.00 97.69 72 MET A O 1
ATOM 566 N N . GLY A 1 73 ? 17.974 -1.179 -18.767 1.00 97.25 73 GLY A N 1
ATOM 567 C CA . GLY A 1 73 ? 18.694 -2.187 -18.010 1.00 97.25 73 GLY A CA 1
ATOM 568 C C . GLY A 1 73 ? 17.780 -3.273 -17.468 1.00 97.25 73 GLY A C 1
ATOM 569 O O . GLY A 1 73 ? 16.554 -3.176 -17.511 1.00 97.25 73 GLY A O 1
ATOM 570 N N . ALA A 1 74 ? 18.409 -4.334 -16.972 1.00 97.56 74 ALA A N 1
ATOM 571 C CA . ALA A 1 74 ? 17.729 -5.348 -16.182 1.00 97.56 74 ALA A CA 1
ATOM 572 C C . ALA A 1 74 ? 17.584 -4.888 -14.728 1.00 97.56 74 ALA A C 1
ATOM 574 O O . ALA A 1 74 ? 18.395 -4.103 -14.228 1.00 97.56 74 ALA A O 1
ATOM 575 N N . TRP A 1 75 ? 16.573 -5.408 -14.032 1.00 97.94 75 TRP A N 1
ATOM 576 C CA . TRP A 1 75 ? 16.406 -5.128 -12.610 1.00 97.94 75 TRP A CA 1
ATOM 577 C C . TRP A 1 75 ? 17.534 -5.745 -11.784 1.00 97.94 75 TRP A C 1
ATOM 579 O O . TRP A 1 75 ? 17.922 -6.894 -12.002 1.00 97.94 75 TRP A O 1
ATOM 589 N N . ASN A 1 76 ? 18.016 -5.015 -10.778 1.00 96.12 76 ASN A N 1
ATOM 590 C CA . ASN A 1 76 ? 19.047 -5.496 -9.869 1.00 96.12 76 ASN A CA 1
ATOM 591 C C . ASN A 1 76 ? 18.540 -5.540 -8.423 1.00 96.12 76 ASN A C 1
ATOM 593 O O . ASN A 1 76 ? 18.287 -4.520 -7.789 1.00 96.12 76 ASN A O 1
ATOM 597 N N . ASN A 1 77 ? 18.495 -6.743 -7.855 1.00 96.81 77 ASN A N 1
ATOM 598 C CA . ASN A 1 77 ? 18.056 -6.967 -6.478 1.00 96.81 77 ASN A CA 1
ATOM 599 C C . ASN A 1 77 ? 19.024 -6.428 -5.402 1.00 96.81 77 ASN A C 1
ATOM 601 O O . ASN A 1 77 ? 18.685 -6.458 -4.221 1.00 96.81 77 ASN A O 1
ATOM 605 N N . SER A 1 78 ? 20.230 -5.975 -5.763 1.00 93.94 78 SER A N 1
ATOM 606 C CA . SER A 1 78 ? 21.304 -5.687 -4.795 1.00 93.94 78 SER A CA 1
ATOM 607 C C . SER A 1 78 ? 21.131 -4.380 -4.023 1.00 93.94 78 SER A C 1
ATOM 609 O O . SER A 1 78 ? 21.716 -4.230 -2.951 1.00 93.94 78 SER A O 1
ATOM 611 N N . PHE A 1 79 ? 20.364 -3.428 -4.557 1.00 90.00 79 PHE A N 1
ATOM 612 C CA . PHE A 1 79 ? 20.350 -2.052 -4.047 1.00 90.00 79 PHE A CA 1
ATOM 613 C C . PHE A 1 79 ? 19.015 -1.623 -3.435 1.00 90.00 79 PHE A C 1
ATOM 615 O O . PHE A 1 79 ? 18.916 -0.512 -2.911 1.00 90.00 79 PHE A O 1
ATOM 622 N N . ASN A 1 80 ? 18.010 -2.510 -3.438 1.00 94.38 80 ASN A N 1
ATOM 623 C CA . ASN A 1 80 ? 16.629 -2.172 -3.086 1.00 94.38 80 ASN A CA 1
ATOM 624 C C . ASN A 1 80 ? 16.167 -0.916 -3.843 1.00 94.38 80 ASN A C 1
ATOM 626 O O . ASN A 1 80 ? 15.672 0.040 -3.244 1.00 94.38 80 ASN A O 1
ATOM 630 N N . ASP A 1 81 ? 16.351 -0.918 -5.162 1.00 96.94 81 ASP A N 1
ATOM 631 C CA . ASP A 1 81 ? 15.917 0.177 -6.024 1.00 96.94 81 ASP A CA 1
ATOM 632 C C . ASP A 1 81 ? 14.387 0.314 -6.031 1.00 96.94 81 ASP A C 1
ATOM 634 O O . ASP A 1 81 ? 13.644 -0.561 -5.566 1.00 96.94 81 ASP A O 1
ATOM 638 N N . VAL A 1 82 ? 13.903 1.458 -6.508 1.00 97.44 82 VAL A N 1
ATOM 639 C CA . VAL A 1 82 ? 12.476 1.788 -6.564 1.00 97.44 82 VAL A CA 1
ATOM 640 C C . VAL A 1 82 ? 11.953 1.588 -7.982 1.00 97.44 82 VAL A C 1
ATOM 642 O O . VAL A 1 82 ? 12.484 2.162 -8.929 1.00 97.44 82 VAL A O 1
ATOM 645 N N . ALA A 1 83 ? 10.883 0.808 -8.124 1.00 98.56 83 ALA A N 1
ATOM 646 C CA . ALA A 1 83 ? 10.217 0.588 -9.405 1.00 98.56 83 ALA A CA 1
ATOM 647 C C . ALA A 1 83 ? 9.077 1.593 -9.608 1.00 98.56 83 ALA A C 1
ATOM 649 O O . ALA A 1 83 ? 8.247 1.783 -8.713 1.00 98.56 83 ALA A O 1
ATOM 650 N N . ILE A 1 84 ? 8.999 2.210 -10.786 1.00 98.62 84 ILE A N 1
ATOM 651 C CA . ILE A 1 84 ? 7.898 3.086 -11.196 1.00 98.62 84 ILE A CA 1
ATOM 652 C C . ILE A 1 84 ? 7.102 2.424 -12.317 1.00 98.62 84 ILE A C 1
ATOM 654 O O . ILE A 1 84 ? 7.632 2.117 -13.376 1.00 98.62 84 ILE A O 1
ATOM 658 N N . PHE A 1 85 ? 5.798 2.292 -12.105 1.00 98.62 85 PHE A N 1
ATOM 659 C CA . PHE A 1 85 ? 4.821 1.889 -13.107 1.00 98.62 85 PHE A CA 1
ATOM 660 C C . PHE A 1 85 ? 4.027 3.125 -13.525 1.00 98.62 85 PHE A C 1
ATOM 662 O O . PHE A 1 85 ? 3.179 3.607 -12.767 1.00 98.62 85 PHE A O 1
ATOM 669 N N . ALA A 1 86 ? 4.330 3.654 -14.705 1.00 97.62 86 ALA A N 1
ATOM 670 C CA . ALA A 1 86 ? 3.664 4.803 -15.315 1.00 97.62 86 ALA A CA 1
ATOM 671 C C . ALA A 1 86 ? 3.158 4.437 -16.719 1.00 97.62 86 ALA A C 1
ATOM 673 O O . ALA A 1 86 ? 3.341 3.306 -17.164 1.00 97.62 86 ALA A O 1
ATOM 674 N N . GLY A 1 87 ? 2.496 5.378 -17.396 1.00 97.19 87 GLY A N 1
ATOM 675 C CA . GLY A 1 87 ? 2.017 5.164 -18.759 1.00 97.19 87 GLY A CA 1
ATOM 676 C C . GLY A 1 87 ? 0.861 4.175 -18.843 1.00 97.19 87 GLY A C 1
ATOM 677 O O . GLY A 1 87 ? -0.103 4.250 -18.070 1.00 97.19 87 GLY A O 1
ATOM 678 N N . THR A 1 88 ? 0.947 3.239 -19.784 1.00 97.88 88 THR A N 1
ATOM 679 C CA . THR A 1 88 ? -0.104 2.241 -20.008 1.00 97.88 88 THR A CA 1
ATOM 680 C C . THR A 1 88 ? -0.178 1.274 -18.823 1.00 97.88 88 THR A C 1
ATOM 682 O O . THR A 1 88 ? 0.799 0.619 -18.475 1.00 97.88 88 THR A O 1
ATOM 685 N N . ALA A 1 89 ? -1.340 1.163 -18.173 1.00 97.50 89 ALA A N 1
ATOM 686 C CA . ALA A 1 89 ? -1.528 0.172 -17.113 1.00 97.50 89 ALA A CA 1
ATOM 687 C C . ALA A 1 89 ? -1.460 -1.252 -17.687 1.00 97.50 89 ALA A C 1
ATOM 689 O O . ALA A 1 89 ? -1.986 -1.507 -18.767 1.00 97.50 89 ALA A O 1
ATOM 690 N N . GLY A 1 90 ? -0.864 -2.177 -16.936 1.00 97.19 90 GLY A N 1
ATOM 691 C CA . GLY A 1 90 ? -0.723 -3.571 -17.349 1.00 97.19 90 GLY A CA 1
ATOM 692 C C . GLY A 1 90 ? -0.453 -4.521 -16.186 1.00 97.19 90 GLY A C 1
ATOM 693 O O . GLY A 1 90 ? -0.359 -4.114 -15.020 1.00 97.19 90 GLY A O 1
ATOM 694 N N . ILE A 1 91 ? -0.356 -5.803 -16.516 1.00 98.62 91 ILE A N 1
ATOM 695 C CA . ILE A 1 91 ? 0.013 -6.905 -15.636 1.00 98.62 91 ILE A CA 1
ATOM 696 C C . ILE A 1 91 ? 1.513 -7.160 -15.781 1.00 98.62 91 ILE A C 1
ATOM 698 O O . ILE A 1 91 ? 1.987 -7.663 -16.799 1.00 98.62 91 ILE A O 1
ATOM 702 N N . VAL A 1 92 ? 2.251 -6.872 -14.715 1.00 98.81 92 VAL A N 1
ATOM 703 C CA . VAL A 1 92 ? 3.676 -7.167 -14.589 1.00 98.81 92 VAL A CA 1
ATOM 704 C C . VAL A 1 92 ? 3.835 -8.469 -13.812 1.00 98.81 92 VAL A C 1
ATOM 706 O O . VAL A 1 92 ? 3.489 -8.561 -12.631 1.00 98.81 92 VAL A O 1
ATOM 709 N N . THR A 1 93 ? 4.327 -9.502 -14.491 1.00 98.81 93 THR A N 1
ATOM 710 C CA . THR A 1 93 ? 4.477 -10.851 -13.933 1.00 98.81 93 THR A CA 1
ATOM 711 C C . THR A 1 93 ? 5.919 -11.090 -13.507 1.00 98.81 93 THR A C 1
ATOM 713 O O . THR A 1 93 ? 6.811 -11.117 -14.347 1.00 98.81 93 THR A O 1
ATOM 716 N N . LEU A 1 94 ? 6.162 -11.304 -12.217 1.00 98.81 94 LEU A N 1
ATOM 717 C CA . LEU A 1 94 ? 7.472 -11.665 -11.686 1.00 98.81 94 LEU A CA 1
ATOM 718 C C . LEU A 1 94 ? 7.795 -13.105 -12.080 1.00 98.81 94 LEU A C 1
ATOM 720 O O . LEU A 1 94 ? 7.148 -14.035 -11.585 1.00 98.81 94 LEU A O 1
ATOM 724 N N . ALA A 1 95 ? 8.798 -13.285 -12.938 1.00 98.38 95 ALA A N 1
ATOM 725 C CA . ALA A 1 95 ? 9.345 -14.604 -13.254 1.00 98.38 95 ALA A CA 1
ATOM 726 C C . ALA A 1 95 ? 10.393 -15.050 -12.223 1.00 98.38 95 ALA A C 1
ATOM 728 O O . ALA A 1 95 ? 10.487 -16.237 -11.916 1.00 98.38 95 ALA A O 1
ATOM 729 N N . ASP A 1 96 ? 11.112 -14.093 -11.634 1.00 98.50 96 ASP A N 1
ATOM 730 C CA . ASP A 1 96 ? 12.149 -14.324 -10.631 1.00 98.50 96 ASP A CA 1
ATOM 731 C C . ASP A 1 96 ? 11.728 -13.837 -9.239 1.00 98.50 96 ASP A C 1
ATOM 733 O O . ASP A 1 96 ? 10.724 -13.145 -9.063 1.00 98.50 96 ASP A O 1
ATOM 737 N N . LEU A 1 97 ? 12.513 -14.194 -8.218 1.00 98.50 97 LEU A N 1
ATOM 738 C CA . LEU A 1 97 ? 12.434 -13.528 -6.917 1.00 98.50 97 LEU A CA 1
ATOM 739 C C . LEU A 1 97 ? 12.979 -12.103 -7.066 1.00 98.50 97 LEU A C 1
ATOM 741 O O . LEU A 1 97 ? 14.138 -11.919 -7.442 1.00 98.50 97 LEU A O 1
ATOM 745 N N . VAL A 1 98 ? 12.166 -11.104 -6.736 1.00 98.75 98 VAL A N 1
ATOM 746 C CA . VAL A 1 98 ? 12.525 -9.687 -6.875 1.00 98.75 98 VAL A CA 1
ATOM 747 C C . VAL A 1 98 ? 12.668 -9.046 -5.499 1.00 98.75 98 VAL A C 1
ATOM 749 O O . VAL A 1 98 ? 11.839 -9.272 -4.618 1.00 98.75 98 VAL A O 1
ATOM 752 N N . SER A 1 99 ? 13.692 -8.212 -5.324 1.00 98.44 99 SER A N 1
ATOM 753 C CA . SER A 1 99 ? 13.858 -7.320 -4.173 1.00 98.44 99 SER A CA 1
ATOM 754 C C . SER A 1 99 ? 13.727 -5.868 -4.618 1.00 98.44 99 SER A C 1
ATOM 756 O O . SER A 1 99 ? 14.380 -5.462 -5.579 1.00 98.44 99 SER A O 1
ATOM 758 N N . ALA A 1 100 ? 12.915 -5.081 -3.911 1.00 98.38 100 ALA A N 1
ATOM 759 C CA . ALA A 1 100 ? 12.713 -3.661 -4.197 1.00 98.38 100 ALA A CA 1
ATOM 760 C C . ALA A 1 100 ? 12.609 -2.832 -2.911 1.00 98.38 100 ALA A C 1
ATOM 762 O O . ALA A 1 100 ? 12.092 -3.295 -1.890 1.00 98.38 100 ALA A O 1
ATOM 763 N N . GLY A 1 101 ? 13.067 -1.580 -2.970 1.00 97.75 101 GLY A N 1
ATOM 764 C CA . GLY A 1 101 ? 12.931 -0.612 -1.877 1.00 97.75 101 GLY A CA 1
ATOM 765 C C . GLY A 1 101 ? 11.686 0.245 -1.942 1.00 97.75 101 GLY A C 1
ATOM 766 O O . GLY A 1 101 ? 11.343 0.939 -0.982 1.00 97.75 101 GLY A O 1
ATOM 767 N N . GLY A 1 102 ? 10.954 0.162 -3.041 1.00 98.06 102 GLY A N 1
ATOM 768 C CA . GLY A 1 102 ? 9.656 0.784 -3.154 1.00 98.06 102 GLY A CA 1
ATOM 769 C C . GLY A 1 102 ? 9.023 0.536 -4.504 1.00 98.06 102 GLY A C 1
ATOM 770 O O . GLY A 1 102 ? 9.672 0.077 -5.442 1.00 98.06 102 GLY A O 1
ATOM 771 N N . LEU A 1 103 ? 7.743 0.870 -4.580 1.00 98.81 103 LEU A N 1
ATOM 772 C CA . LEU A 1 103 ? 6.948 0.812 -5.796 1.00 98.81 103 LEU A CA 1
ATOM 773 C C . LEU A 1 103 ? 6.185 2.126 -5.923 1.00 98.81 103 LEU A C 1
ATOM 775 O O . LEU A 1 103 ? 5.607 2.593 -4.941 1.00 98.81 103 LEU A O 1
ATOM 779 N N . THR A 1 104 ? 6.132 2.694 -7.118 1.00 98.69 104 THR A N 1
ATOM 780 C CA . THR A 1 104 ? 5.287 3.850 -7.428 1.00 98.69 104 THR A CA 1
ATOM 781 C C . THR A 1 104 ? 4.352 3.493 -8.567 1.00 98.69 104 THR A C 1
ATOM 783 O O . THR A 1 104 ? 4.802 3.056 -9.616 1.00 98.69 104 THR A O 1
ATOM 786 N N . PHE A 1 105 ? 3.053 3.696 -8.373 1.00 98.81 105 PHE A N 1
ATOM 787 C CA . PHE A 1 105 ? 2.030 3.431 -9.378 1.00 98.81 105 PHE A CA 1
ATOM 788 C C . PHE A 1 105 ? 1.354 4.733 -9.803 1.00 98.81 105 PHE A C 1
ATOM 790 O O . PHE A 1 105 ? 0.579 5.326 -9.045 1.00 98.81 105 PHE A O 1
ATOM 797 N N . ASN A 1 106 ? 1.628 5.145 -11.036 1.00 97.88 106 ASN A N 1
ATOM 798 C CA . ASN A 1 106 ? 1.092 6.344 -11.674 1.00 97.88 106 ASN A CA 1
ATOM 799 C C . ASN A 1 106 ? 0.056 6.035 -12.766 1.00 97.88 106 ASN A C 1
ATOM 801 O O . ASN A 1 106 ? -0.433 6.960 -13.410 1.00 97.88 106 ASN A O 1
ATOM 805 N N . SER A 1 107 ? -0.344 4.768 -12.894 1.00 95.88 107 SER A N 1
ATOM 806 C CA . SER A 1 107 ? -1.379 4.311 -13.823 1.00 95.88 107 SER A CA 1
ATOM 807 C C . SER A 1 107 ? -2.496 3.586 -13.078 1.00 95.88 107 SER A C 1
ATOM 809 O O . SER A 1 107 ? -2.272 2.881 -12.089 1.00 95.88 107 SER A O 1
ATOM 811 N N . ARG A 1 108 ? -3.735 3.755 -13.541 1.00 96.25 108 ARG A N 1
ATOM 812 C CA . ARG A 1 108 ? -4.901 3.113 -12.932 1.00 96.25 108 ARG A CA 1
ATOM 813 C C . ARG A 1 108 ? -5.056 1.682 -13.443 1.00 96.25 108 ARG A C 1
ATOM 815 O O . ARG A 1 108 ? -5.356 1.478 -14.611 1.00 96.25 108 ARG A O 1
ATOM 822 N N . GLY A 1 109 ? -4.950 0.713 -12.538 1.00 95.94 109 GLY A N 1
ATOM 823 C CA . GLY A 1 109 ? -5.228 -0.701 -12.811 1.00 95.94 109 GLY A CA 1
ATOM 824 C C . GLY A 1 109 ? -3.990 -1.586 -12.948 1.00 95.94 109 GLY A C 1
ATOM 825 O O . GLY A 1 109 ? -4.147 -2.776 -13.209 1.00 95.94 109 GLY A O 1
ATOM 826 N N . SER A 1 110 ? -2.783 -1.051 -12.741 1.00 98.00 110 SER A N 1
ATOM 827 C CA . SER A 1 110 ? -1.557 -1.850 -12.802 1.00 98.00 110 SER A CA 1
ATOM 828 C C . SER A 1 110 ? -1.581 -2.985 -11.779 1.00 98.00 110 SER A C 1
ATOM 830 O O . SER A 1 110 ? -1.981 -2.796 -10.625 1.00 98.00 110 SER A O 1
ATOM 832 N N . THR A 1 111 ? -1.141 -4.168 -12.199 1.00 98.75 111 THR A N 1
ATOM 833 C CA . THR A 1 111 ? -1.123 -5.367 -11.358 1.00 98.75 111 THR A CA 1
ATOM 834 C C . THR A 1 111 ? 0.265 -5.981 -11.332 1.00 98.75 111 THR A C 1
ATOM 836 O O . THR A 1 111 ? 0.873 -6.169 -12.376 1.00 98.75 111 THR A O 1
ATOM 839 N N . ILE A 1 112 ? 0.737 -6.345 -10.142 1.00 98.88 112 ILE A N 1
ATOM 840 C CA . ILE A 1 112 ? 1.932 -7.167 -9.954 1.00 98.88 112 ILE A CA 1
ATOM 841 C C . ILE A 1 112 ? 1.495 -8.584 -9.580 1.00 98.88 112 ILE A C 1
ATOM 843 O O . ILE A 1 112 ? 0.721 -8.759 -8.636 1.00 98.88 112 ILE A O 1
ATOM 847 N N . THR A 1 113 ? 1.971 -9.598 -10.298 1.00 98.88 113 THR A N 1
ATOM 848 C CA . THR A 1 113 ? 1.615 -11.009 -10.064 1.00 98.88 113 THR A CA 1
ATOM 849 C C . THR A 1 113 ? 2.801 -11.948 -10.283 1.00 98.88 113 THR A C 1
ATOM 851 O O . THR A 1 113 ? 3.868 -11.514 -10.698 1.00 98.88 113 THR A O 1
ATOM 854 N N . GLY A 1 114 ? 2.629 -13.243 -10.019 1.00 98.56 114 GLY A N 1
ATOM 855 C CA . GLY A 1 114 ? 3.667 -14.258 -10.203 1.00 98.56 114 GLY A CA 1
ATOM 856 C C . GLY A 1 114 ? 4.453 -14.533 -8.923 1.00 98.56 114 GLY A C 1
ATOM 857 O O . GLY A 1 114 ? 3.862 -14.801 -7.877 1.00 98.56 114 GLY A O 1
ATOM 858 N N . SER A 1 115 ? 5.782 -14.514 -9.027 1.00 98.56 115 SER A N 1
ATOM 859 C CA . SER A 1 115 ? 6.724 -14.880 -7.962 1.00 98.56 115 SER A CA 1
ATOM 860 C C . SER A 1 115 ? 6.717 -13.913 -6.758 1.00 98.56 115 SER A C 1
ATOM 862 O O . SER A 1 115 ? 5.847 -13.049 -6.613 1.00 98.56 115 SER A O 1
ATOM 864 N N . THR A 1 116 ? 7.675 -14.091 -5.847 1.00 98.81 116 THR A N 1
ATOM 865 C CA . THR A 1 116 ? 7.810 -13.311 -4.608 1.00 98.81 116 THR A CA 1
ATOM 866 C C . THR A 1 116 ? 8.439 -11.948 -4.866 1.00 98.81 116 THR A C 1
ATOM 868 O O . THR A 1 116 ? 9.509 -11.856 -5.468 1.00 98.81 116 THR A O 1
ATOM 871 N N . LEU A 1 117 ? 7.821 -10.912 -4.302 1.00 98.88 117 LEU A N 1
ATOM 872 C CA . LEU A 1 117 ? 8.383 -9.576 -4.174 1.00 98.88 117 LEU A CA 1
ATOM 873 C C . LEU A 1 117 ? 8.790 -9.327 -2.714 1.00 98.88 117 LEU A C 1
ATOM 875 O O . LEU A 1 117 ? 7.950 -9.246 -1.816 1.00 98.88 117 LEU A O 1
ATOM 879 N N . THR A 1 118 ? 10.089 -9.195 -2.473 1.00 98.75 118 THR A N 1
ATOM 880 C CA . THR A 1 118 ? 10.657 -8.888 -1.159 1.00 98.75 118 THR A CA 1
ATOM 881 C C . THR A 1 118 ? 10.866 -7.385 -1.024 1.00 98.75 118 THR A C 1
ATOM 883 O O . THR A 1 118 ? 11.621 -6.781 -1.782 1.00 98.75 118 THR A O 1
ATOM 886 N N . LEU A 1 119 ? 10.217 -6.771 -0.036 1.00 98.62 119 LEU A N 1
ATOM 887 C CA . LEU A 1 119 ? 10.394 -5.353 0.260 1.00 98.62 119 LEU A CA 1
ATOM 888 C C . LEU A 1 119 ? 11.481 -5.167 1.324 1.00 98.62 119 LEU A C 1
ATOM 890 O O . LEU A 1 119 ? 11.373 -5.670 2.447 1.00 98.62 119 LEU A O 1
ATOM 894 N N . GLY A 1 120 ? 12.528 -4.422 0.976 1.00 97.44 120 GLY A N 1
ATOM 895 C CA . GLY A 1 120 ? 13.646 -4.088 1.863 1.00 97.44 120 GLY A CA 1
ATOM 896 C C . GLY A 1 120 ? 13.896 -2.588 1.856 1.00 97.44 120 GLY A C 1
ATOM 897 O O . GLY A 1 120 ? 13.817 -1.969 0.810 1.00 97.44 120 GLY A O 1
ATOM 898 N N . ALA A 1 121 ? 14.143 -1.958 3.006 1.00 94.44 121 ALA A N 1
ATOM 899 C CA . ALA A 1 121 ? 14.284 -0.503 3.025 1.00 94.44 121 ALA A CA 1
ATOM 900 C C . ALA A 1 121 ? 15.458 -0.052 2.120 1.00 94.44 121 ALA A C 1
ATOM 902 O O . ALA A 1 121 ? 16.543 -0.643 2.198 1.00 94.44 121 ALA A O 1
ATOM 903 N N . PRO A 1 122 ? 15.266 0.971 1.266 1.00 92.25 122 PRO A N 1
ATOM 904 C CA . PRO A 1 122 ? 16.350 1.525 0.468 1.00 92.25 122 PRO A CA 1
ATOM 905 C C . PRO A 1 122 ? 17.372 2.219 1.374 1.00 92.25 122 PRO A C 1
ATOM 907 O O . PRO A 1 122 ? 17.029 2.704 2.457 1.00 92.25 122 PRO A O 1
ATOM 910 N N . ALA A 1 123 ? 18.627 2.306 0.928 1.00 87.38 123 ALA A N 1
ATOM 911 C CA . ALA A 1 123 ? 19.682 2.973 1.687 1.00 87.38 123 ALA A CA 1
ATOM 912 C C . ALA A 1 123 ? 19.273 4.411 2.073 1.00 87.38 123 ALA A C 1
ATOM 914 O O . ALA A 1 123 ? 18.885 5.218 1.226 1.00 87.38 123 ALA A O 1
ATOM 915 N N . GLY A 1 124 ? 19.350 4.725 3.371 1.00 85.25 124 GLY A N 1
ATOM 916 C CA . GLY A 1 124 ? 18.929 6.019 3.923 1.00 85.25 124 GLY A CA 1
ATOM 917 C C . GLY A 1 124 ? 17.438 6.134 4.275 1.00 85.25 124 GLY A C 1
ATOM 918 O O . GLY A 1 124 ? 17.007 7.208 4.688 1.00 85.25 124 GLY A O 1
ATOM 919 N N . SER A 1 125 ? 16.655 5.056 4.152 1.00 90.50 125 SER A N 1
ATOM 920 C CA . SER A 1 125 ? 15.276 4.960 4.648 1.00 90.50 125 SER A CA 1
ATOM 921 C C . SER A 1 125 ? 15.145 3.873 5.717 1.00 90.50 125 SER A C 1
ATOM 923 O O . SER A 1 125 ? 15.888 2.897 5.729 1.00 90.50 125 SER A O 1
ATOM 925 N N . ASN A 1 126 ? 14.148 4.016 6.591 1.00 90.06 126 ASN A N 1
ATOM 926 C CA . ASN A 1 126 ? 13.806 3.008 7.599 1.00 90.06 126 ASN A CA 1
ATOM 927 C C . ASN A 1 126 ? 12.719 2.029 7.122 1.00 90.06 126 ASN A C 1
ATOM 929 O O . ASN A 1 126 ? 12.483 1.012 7.770 1.00 90.06 126 ASN A O 1
ATOM 933 N N . SER A 1 127 ? 12.038 2.335 6.014 1.00 95.31 127 SER A N 1
ATOM 934 C CA . SER A 1 127 ? 10.921 1.538 5.500 1.00 95.31 127 SER A CA 1
ATOM 935 C C . SER A 1 127 ? 10.839 1.618 3.969 1.00 95.31 127 SER A C 1
ATOM 937 O O . SER A 1 127 ? 11.100 2.690 3.406 1.00 95.31 127 SER A O 1
ATOM 939 N N . PRO A 1 128 ? 10.463 0.520 3.291 1.00 98.19 128 PRO A N 1
ATOM 940 C CA . PRO A 1 128 ? 10.021 0.556 1.904 1.00 98.19 128 PRO A CA 1
ATOM 941 C C . PRO A 1 128 ? 8.788 1.445 1.729 1.00 98.19 128 PRO A C 1
ATOM 943 O O . PRO A 1 128 ? 7.930 1.512 2.613 1.00 98.19 128 PRO A O 1
ATOM 946 N N . VAL A 1 129 ? 8.656 2.099 0.576 1.00 98.44 129 VAL A N 1
ATOM 947 C CA . VAL A 1 129 ? 7.483 2.934 0.271 1.00 98.44 129 VAL A CA 1
ATOM 948 C C . VAL A 1 129 ? 6.717 2.358 -0.909 1.00 98.44 129 VAL A C 1
ATOM 950 O O . VAL A 1 129 ? 7.282 2.160 -1.978 1.00 98.44 129 VAL A O 1
ATOM 953 N N . ILE A 1 130 ? 5.412 2.151 -0.730 1.00 98.81 130 ILE A N 1
ATOM 954 C CA . ILE A 1 130 ? 4.492 1.908 -1.842 1.00 98.81 130 ILE A CA 1
ATOM 955 C C . ILE A 1 130 ? 3.669 3.176 -2.043 1.00 98.81 130 ILE A C 1
ATOM 957 O O . ILE A 1 130 ? 2.854 3.550 -1.195 1.00 98.81 130 ILE A O 1
ATOM 961 N N . ASN A 1 131 ? 3.901 3.864 -3.152 1.00 98.69 131 ASN A N 1
ATOM 962 C CA . ASN A 1 131 ? 3.169 5.050 -3.555 1.00 98.69 131 ASN A CA 1
ATOM 963 C C . ASN A 1 131 ? 2.145 4.685 -4.632 1.00 98.69 131 ASN A C 1
ATOM 965 O O . ASN A 1 131 ? 2.476 4.039 -5.620 1.00 98.69 131 ASN A O 1
ATOM 969 N N . VAL A 1 132 ? 0.895 5.105 -4.449 1.00 98.81 132 VAL A N 1
ATOM 9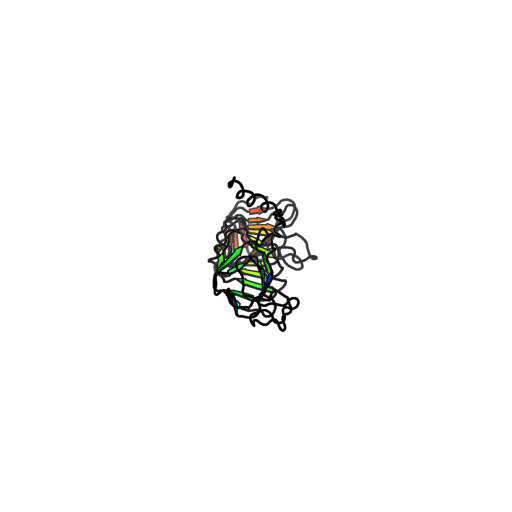70 C CA . VAL A 1 132 ? -0.113 5.044 -5.514 1.00 98.81 132 VAL A CA 1
ATOM 971 C C . VAL A 1 132 ? -0.622 6.456 -5.740 1.00 98.81 132 VAL A C 1
ATOM 973 O O . VAL A 1 132 ? -1.216 7.044 -4.831 1.00 98.81 132 VAL A O 1
ATOM 976 N N . GLY A 1 133 ? -0.373 7.001 -6.929 1.00 97.69 133 GLY A N 1
ATOM 977 C CA . GLY A 1 133 ? -0.734 8.365 -7.300 1.00 97.69 133 GLY A CA 1
ATOM 978 C C . GLY A 1 133 ? -2.232 8.649 -7.156 1.00 97.69 133 GLY A C 1
ATOM 979 O O . GLY A 1 133 ? -3.065 7.744 -7.096 1.00 97.69 133 GLY A O 1
ATOM 980 N N . LEU A 1 134 ? -2.592 9.931 -7.071 1.00 95.25 134 LEU A N 1
ATOM 981 C CA . LEU A 1 134 ? -3.991 10.355 -6.980 1.00 95.25 134 LEU A CA 1
ATOM 982 C C . LEU A 1 134 ? -4.815 9.776 -8.145 1.00 95.25 134 LEU A C 1
ATOM 984 O O . LEU A 1 134 ? -4.363 9.797 -9.282 1.00 95.25 134 LEU A O 1
ATOM 988 N N . MET A 1 135 ? -6.027 9.288 -7.854 1.00 93.06 135 MET A N 1
ATOM 989 C CA . MET A 1 135 ? -6.942 8.649 -8.824 1.00 93.06 135 MET A CA 1
ATOM 990 C C . MET A 1 135 ? -6.416 7.364 -9.489 1.00 93.06 135 MET A C 1
ATOM 992 O O . MET A 1 135 ? -7.124 6.773 -10.306 1.00 93.06 135 MET A O 1
ATOM 996 N N . ASN A 1 136 ? -5.242 6.875 -9.087 1.00 97.75 136 ASN A N 1
ATOM 997 C CA . ASN A 1 136 ? -4.726 5.585 -9.517 1.00 97.75 136 ASN A CA 1
ATOM 998 C C . ASN A 1 136 ? -5.115 4.472 -8.544 1.00 97.75 136 ASN A C 1
ATOM 1000 O O . ASN A 1 136 ? -5.488 4.693 -7.384 1.00 97.75 136 ASN A O 1
ATOM 1004 N N . SER A 1 137 ? -5.009 3.248 -9.042 1.00 98.00 137 SER A N 1
ATOM 1005 C CA . SER A 1 137 ? -5.193 2.031 -8.269 1.00 98.00 137 SER A CA 1
ATOM 1006 C C . SER A 1 137 ? -4.175 0.996 -8.709 1.00 98.00 137 SER A C 1
ATOM 1008 O O . SER A 1 137 ? -3.947 0.857 -9.909 1.00 98.00 137 SER A O 1
ATOM 1010 N N . ALA A 1 138 ? -3.622 0.252 -7.761 1.00 98.81 138 ALA A N 1
ATOM 1011 C CA . ALA A 1 138 ? -2.698 -0.838 -8.036 1.00 98.81 138 ALA A CA 1
ATOM 1012 C C . ALA A 1 138 ? -3.081 -2.084 -7.244 1.00 98.81 138 ALA A C 1
ATOM 1014 O O . ALA A 1 138 ? -3.535 -1.975 -6.102 1.00 98.81 138 ALA A O 1
ATOM 1015 N N . THR A 1 139 ? -2.855 -3.253 -7.836 1.00 98.94 139 THR A N 1
ATOM 1016 C CA . THR A 1 139 ? -3.080 -4.548 -7.190 1.00 98.94 139 THR A CA 1
ATOM 1017 C C . THR A 1 139 ? -1.770 -5.310 -7.093 1.00 98.94 139 THR A C 1
ATOM 1019 O O . THR A 1 139 ? -1.079 -5.493 -8.091 1.00 98.94 139 THR A O 1
ATOM 1022 N N . ILE A 1 140 ? -1.437 -5.807 -5.906 1.00 98.94 140 ILE A N 1
ATOM 1023 C CA . ILE A 1 140 ? -0.321 -6.736 -5.722 1.00 98.94 140 ILE A CA 1
ATOM 1024 C C . ILE A 1 140 ? -0.894 -8.109 -5.371 1.00 98.94 140 ILE A C 1
ATOM 1026 O O . ILE A 1 140 ? -1.447 -8.317 -4.288 1.00 98.94 140 ILE A O 1
ATOM 1030 N N . SER A 1 141 ? -0.760 -9.032 -6.318 1.00 98.88 141 SER A N 1
ATOM 1031 C CA . SER A 1 141 ? -1.140 -10.445 -6.214 1.00 98.88 141 SER A CA 1
ATOM 1032 C C . SER A 1 141 ? 0.067 -11.366 -6.004 1.00 98.88 141 SER A C 1
ATOM 1034 O O . SER A 1 141 ? -0.101 -12.506 -5.574 1.00 98.88 141 SER A O 1
ATOM 1036 N N . SER A 1 142 ? 1.285 -10.883 -6.262 1.00 98.88 142 SER A N 1
ATOM 1037 C CA . SER A 1 142 ? 2.525 -11.557 -5.856 1.00 98.88 142 SER A CA 1
ATOM 1038 C C . SER A 1 142 ? 2.609 -11.746 -4.345 1.00 98.88 142 SER A C 1
ATOM 1040 O O . SER A 1 142 ? 2.035 -10.972 -3.575 1.00 98.88 142 SER A O 1
ATOM 1042 N N . LEU A 1 143 ? 3.364 -12.761 -3.921 1.00 98.88 143 LEU A N 1
ATOM 1043 C CA . LEU A 1 143 ? 3.702 -12.942 -2.514 1.00 98.88 143 LEU A CA 1
ATOM 1044 C C . LEU A 1 143 ? 4.580 -11.772 -2.051 1.00 98.88 143 LEU A C 1
ATOM 1046 O O . LEU A 1 143 ? 5.671 -11.584 -2.585 1.00 98.88 143 LEU A O 1
ATOM 1050 N N . LEU A 1 144 ? 4.133 -11.017 -1.049 1.00 98.88 144 LEU A N 1
ATOM 1051 C CA . LEU A 1 144 ? 4.952 -10.006 -0.385 1.00 98.88 144 LEU A CA 1
ATOM 1052 C C . LEU A 1 144 ? 5.723 -10.618 0.788 1.00 98.88 144 LEU A C 1
ATOM 1054 O O . LEU A 1 144 ? 5.134 -11.218 1.693 1.00 98.88 144 LEU A O 1
ATOM 1058 N N . ALA A 1 145 ? 7.037 -10.402 0.791 1.00 98.75 145 ALA A N 1
ATOM 1059 C CA . ALA A 1 145 ? 7.963 -10.830 1.837 1.00 98.75 145 ALA A CA 1
ATOM 1060 C C . ALA A 1 145 ? 8.835 -9.661 2.336 1.00 98.75 145 ALA A C 1
ATOM 1062 O O . ALA A 1 145 ? 8.813 -8.564 1.776 1.00 98.75 145 ALA A O 1
ATOM 1063 N N . GLY A 1 146 ? 9.614 -9.899 3.395 1.00 98.12 146 GLY A N 1
ATOM 1064 C CA . GLY A 1 146 ? 10.543 -8.924 3.981 1.00 98.12 146 GLY A CA 1
ATOM 1065 C C . GLY A 1 146 ? 10.227 -8.571 5.436 1.00 98.12 146 GLY A C 1
ATOM 1066 O O . GLY A 1 146 ? 9.135 -8.810 5.946 1.00 98.12 146 GLY A O 1
ATOM 1067 N N . THR A 1 147 ? 11.197 -8.001 6.145 1.00 97.19 147 THR A N 1
ATOM 1068 C CA . THR A 1 147 ? 11.083 -7.750 7.596 1.00 97.19 147 THR A CA 1
ATOM 1069 C C . THR A 1 147 ? 10.786 -6.299 7.950 1.00 97.19 147 THR A C 1
ATOM 1071 O O . THR A 1 147 ? 10.426 -6.015 9.085 1.00 97.19 147 THR A O 1
ATOM 1074 N N . GLN A 1 148 ? 10.916 -5.373 6.997 1.00 96.69 148 GLN A N 1
ATOM 1075 C CA . GLN A 1 148 ? 10.792 -3.930 7.247 1.00 96.69 148 GLN A CA 1
ATOM 1076 C C . GLN A 1 148 ? 9.371 -3.384 7.032 1.00 96.69 148 GLN A C 1
ATOM 1078 O O . GLN A 1 148 ? 9.139 -2.192 7.238 1.00 96.69 148 GLN A O 1
ATOM 1083 N N . GLY A 1 149 ? 8.428 -4.238 6.617 1.00 97.25 149 GLY A N 1
ATOM 1084 C CA . GLY A 1 149 ? 7.054 -3.833 6.320 1.00 97.25 149 GLY A CA 1
ATOM 1085 C C . GLY A 1 149 ? 7.008 -2.831 5.167 1.00 97.25 149 GLY A C 1
ATOM 1086 O O . GLY A 1 149 ? 7.815 -2.925 4.243 1.00 97.25 149 GLY A O 1
ATOM 1087 N N . PHE A 1 150 ? 6.076 -1.877 5.204 1.00 98.69 150 PHE A N 1
ATOM 1088 C CA . PHE A 1 150 ? 6.020 -0.800 4.215 1.00 98.69 150 PHE A CA 1
ATOM 1089 C C . PHE A 1 150 ? 5.210 0.410 4.691 1.00 98.69 150 PHE A C 1
ATOM 1091 O O . PHE A 1 150 ? 4.295 0.323 5.515 1.00 98.69 150 PHE A O 1
ATOM 1098 N N . THR A 1 151 ? 5.507 1.557 4.084 1.00 98.62 151 THR A N 1
ATOM 1099 C CA . THR A 1 151 ? 4.700 2.771 4.191 1.00 98.62 151 THR A CA 1
ATOM 1100 C C . THR A 1 151 ? 3.884 2.978 2.915 1.00 98.62 151 THR A C 1
ATOM 1102 O O . THR A 1 151 ? 4.445 3.172 1.836 1.00 98.62 151 THR A O 1
ATOM 1105 N N . LYS A 1 152 ? 2.553 2.999 3.027 1.00 98.69 152 LYS A N 1
ATOM 1106 C CA . LYS A 1 152 ? 1.642 3.387 1.944 1.00 98.69 152 LYS A CA 1
ATOM 1107 C C . LYS A 1 152 ? 1.509 4.910 1.887 1.00 98.69 152 LYS A C 1
ATOM 1109 O O . LYS A 1 152 ? 1.088 5.550 2.855 1.00 98.69 152 LYS A O 1
ATOM 1114 N N . THR A 1 153 ? 1.839 5.479 0.731 1.00 97.94 153 THR A N 1
ATOM 1115 C CA . THR A 1 153 ? 1.703 6.911 0.419 1.00 97.94 153 THR A CA 1
ATOM 1116 C C . THR A 1 153 ? 0.951 7.123 -0.897 1.00 97.94 153 THR A C 1
ATOM 1118 O O . THR A 1 153 ? 0.544 6.157 -1.554 1.00 97.94 153 THR A O 1
ATOM 1121 N N . GLY A 1 154 ? 0.738 8.385 -1.275 1.00 97.31 154 GLY A N 1
ATOM 1122 C CA . GLY A 1 154 ? -0.030 8.745 -2.459 1.00 97.31 154 GLY A CA 1
ATOM 1123 C C . GLY A 1 154 ? -1.532 8.508 -2.274 1.00 97.31 154 GLY A C 1
ATOM 1124 O O . GLY A 1 154 ? -1.972 7.627 -1.534 1.00 97.31 154 GLY A O 1
ATOM 1125 N N . ASN A 1 155 ? -2.334 9.333 -2.936 1.00 96.00 155 ASN A N 1
ATOM 1126 C CA . ASN A 1 155 ? -3.772 9.436 -2.679 1.00 96.00 155 ASN A CA 1
ATOM 1127 C C . ASN A 1 155 ? -4.626 8.398 -3.422 1.00 96.00 155 ASN A C 1
ATOM 1129 O O . ASN A 1 155 ? -5.852 8.464 -3.356 1.00 96.00 155 ASN A O 1
ATOM 1133 N N . GLY A 1 156 ? -3.998 7.460 -4.129 1.00 97.88 156 GLY A N 1
ATOM 1134 C CA . GLY A 1 156 ? -4.658 6.331 -4.772 1.00 97.88 156 GLY A CA 1
ATOM 1135 C C . GLY A 1 156 ? -4.830 5.118 -3.859 1.00 97.88 156 GLY A C 1
ATOM 1136 O O . GLY A 1 156 ? -4.422 5.111 -2.688 1.00 97.88 156 GLY A O 1
ATOM 1137 N N . ALA A 1 157 ? -5.428 4.070 -4.420 1.00 98.50 157 ALA A N 1
ATOM 1138 C CA . ALA A 1 157 ? -5.753 2.832 -3.716 1.00 98.50 157 ALA A CA 1
ATOM 1139 C C . ALA A 1 157 ? -4.744 1.713 -4.018 1.00 98.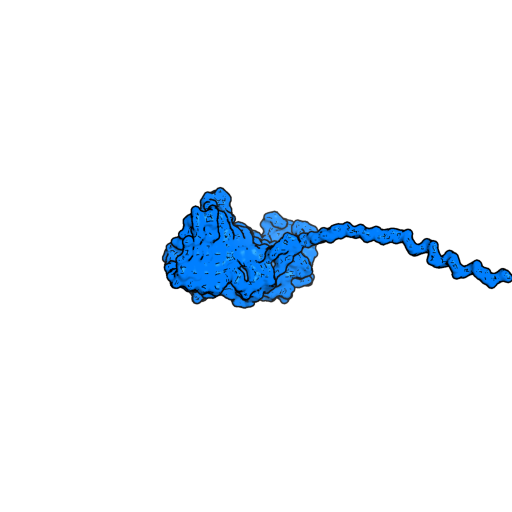50 157 ALA A C 1
ATOM 1141 O O . ALA A 1 157 ? -4.477 1.402 -5.174 1.00 98.50 157 ALA A O 1
ATOM 1142 N N . LEU A 1 158 ? -4.216 1.076 -2.976 1.00 98.94 158 LEU A N 1
ATOM 1143 C CA . LEU A 1 158 ? -3.445 -0.161 -3.079 1.00 98.94 158 LEU A CA 1
ATOM 1144 C C . LEU A 1 158 ? -4.315 -1.329 -2.623 1.00 98.94 158 LEU A C 1
ATOM 1146 O O . LEU A 1 158 ? -4.828 -1.302 -1.507 1.00 98.94 158 LEU A O 1
ATOM 1150 N N . VAL A 1 159 ? -4.441 -2.356 -3.455 1.00 98.88 159 VAL A N 1
ATOM 1151 C CA . VAL A 1 159 ? -5.095 -3.622 -3.119 1.00 98.88 159 VAL A CA 1
ATOM 1152 C C . VAL A 1 159 ? -4.020 -4.682 -2.912 1.00 98.88 159 VAL A C 1
ATOM 1154 O O . VAL A 1 159 ? -3.209 -4.926 -3.806 1.00 98.88 159 VAL A O 1
ATOM 1157 N N . LEU A 1 160 ? -4.018 -5.334 -1.749 1.00 98.88 160 LEU A N 1
ATOM 1158 C CA . LEU A 1 160 ? -3.234 -6.552 -1.540 1.00 98.88 160 LEU A CA 1
ATOM 1159 C C . LEU A 1 160 ? -4.159 -7.745 -1.730 1.00 98.88 160 LEU A C 1
ATOM 1161 O O . LEU A 1 160 ? -5.127 -7.891 -0.991 1.00 98.88 160 LEU A O 1
ATOM 1165 N N . ALA A 1 161 ? -3.877 -8.579 -2.728 1.00 98.44 161 ALA A N 1
ATOM 1166 C CA . ALA A 1 161 ? -4.738 -9.702 -3.088 1.00 98.44 161 ALA A CA 1
ATOM 1167 C C . ALA A 1 161 ? -4.231 -11.042 -2.532 1.00 98.44 161 ALA A C 1
ATOM 1169 O O . ALA A 1 161 ? -5.027 -11.953 -2.307 1.00 98.44 161 ALA A O 1
ATOM 1170 N N . ASN A 1 162 ? -2.931 -11.164 -2.246 1.00 98.56 162 ASN A N 1
ATOM 1171 C CA . ASN A 1 162 ? -2.327 -12.422 -1.814 1.00 98.56 162 ASN A CA 1
ATOM 1172 C C . ASN A 1 162 ? -2.460 -12.660 -0.300 1.00 98.56 162 ASN A C 1
ATOM 1174 O O . ASN A 1 162 ? -1.810 -11.998 0.506 1.00 98.56 162 ASN A O 1
ATOM 1178 N N . ALA A 1 163 ? -3.283 -13.632 0.096 1.00 97.81 163 ALA A N 1
ATOM 1179 C CA . ALA A 1 163 ? -3.484 -14.009 1.499 1.00 97.81 163 ALA A CA 1
ATOM 1180 C C . ALA A 1 163 ? -2.384 -14.929 2.071 1.00 97.81 163 ALA A C 1
ATOM 1182 O O . ALA A 1 163 ? -2.535 -15.433 3.177 1.00 97.81 163 ALA A O 1
ATOM 1183 N N . ALA A 1 164 ? -1.293 -15.165 1.339 1.00 98.38 164 ALA A N 1
ATOM 1184 C CA . ALA A 1 164 ? -0.135 -15.925 1.806 1.00 98.38 164 ALA A CA 1
ATOM 1185 C C . ALA A 1 164 ? 1.067 -15.034 2.168 1.00 98.38 164 ALA A C 1
ATOM 1187 O O . ALA A 1 164 ? 2.142 -15.567 2.424 1.00 98.38 164 ALA A O 1
ATOM 1188 N N . ASN A 1 165 ? 0.905 -13.702 2.181 1.00 98.75 165 ASN A N 1
ATOM 1189 C CA . ASN A 1 165 ? 1.969 -12.745 2.503 1.00 98.75 165 ASN A CA 1
ATOM 1190 C C . ASN A 1 165 ? 2.711 -13.103 3.804 1.00 98.75 165 ASN A C 1
ATOM 1192 O O . ASN A 1 165 ? 2.101 -13.449 4.814 1.00 98.75 165 ASN A O 1
ATOM 1196 N N . THR A 1 166 ? 4.042 -12.984 3.785 1.00 98.50 166 THR A N 1
ATOM 1197 C CA . THR A 1 166 ? 4.935 -13.423 4.879 1.00 98.50 166 THR A CA 1
ATOM 1198 C C . THR A 1 166 ? 5.760 -12.294 5.489 1.00 98.50 166 THR A C 1
ATOM 1200 O O . THR A 1 166 ? 6.587 -12.530 6.369 1.00 98.50 166 THR A O 1
ATOM 1203 N N . PHE A 1 167 ? 5.567 -11.055 5.037 1.00 98.56 167 PHE A N 1
ATOM 1204 C CA . PHE A 1 167 ? 6.287 -9.924 5.606 1.00 98.56 167 PHE A CA 1
ATOM 1205 C C . PHE A 1 167 ? 5.867 -9.656 7.063 1.00 98.56 167 PHE A C 1
ATOM 1207 O O . PHE A 1 167 ? 4.709 -9.851 7.441 1.00 98.56 167 PHE A O 1
ATOM 1214 N N . THR A 1 168 ? 6.808 -9.208 7.897 1.00 97.38 168 THR A N 1
ATOM 1215 C CA . THR A 1 168 ? 6.602 -9.095 9.357 1.00 97.38 168 THR A CA 1
ATOM 1216 C C . THR A 1 168 ? 6.667 -7.680 9.915 1.00 97.38 168 THR A C 1
ATOM 1218 O O . THR A 1 168 ? 6.190 -7.455 11.027 1.00 97.38 168 THR A O 1
ATOM 1221 N N . GLY A 1 169 ? 7.244 -6.734 9.175 1.00 96.31 169 GLY A N 1
ATOM 1222 C CA . GLY A 1 169 ? 7.447 -5.373 9.667 1.00 96.31 169 GLY A CA 1
ATOM 1223 C C . GLY A 1 169 ? 6.181 -4.520 9.719 1.00 96.31 169 GLY A C 1
ATOM 1224 O O . GLY A 1 169 ? 5.072 -4.958 9.395 1.00 96.31 169 GLY A O 1
ATOM 1225 N N . ASP A 1 170 ? 6.373 -3.270 10.127 1.00 97.38 170 ASP A N 1
ATOM 1226 C CA . ASP A 1 170 ? 5.287 -2.323 10.358 1.00 97.38 170 ASP A CA 1
ATOM 1227 C C . ASP A 1 170 ? 4.571 -1.920 9.066 1.00 97.38 170 ASP A C 1
ATOM 1229 O O . ASP A 1 170 ? 5.187 -1.688 8.024 1.00 97.38 170 ASP A O 1
ATOM 1233 N N . ILE A 1 171 ? 3.250 -1.771 9.162 1.00 98.50 171 ILE A N 1
ATOM 1234 C CA . ILE A 1 171 ? 2.434 -1.180 8.103 1.00 98.50 171 ILE A CA 1
ATOM 1235 C C . ILE A 1 171 ? 2.003 0.208 8.560 1.00 98.50 171 ILE A C 1
ATOM 1237 O O . ILE A 1 171 ? 1.267 0.352 9.541 1.00 98.50 171 ILE A O 1
ATOM 1241 N N . SER A 1 172 ? 2.434 1.228 7.820 1.00 98.12 172 SER A N 1
ATOM 1242 C CA . SER A 1 172 ? 1.995 2.610 8.018 1.00 98.12 172 SER A CA 1
ATOM 1243 C C . SER A 1 172 ? 1.247 3.109 6.787 1.00 98.12 172 SER A C 1
ATOM 1245 O O . SER A 1 172 ? 1.789 3.127 5.686 1.00 98.12 172 SER A O 1
ATOM 1247 N N . ILE A 1 173 ? 0.000 3.539 6.956 1.00 98.38 173 ILE A N 1
ATOM 1248 C CA . ILE A 1 173 ? -0.839 4.086 5.891 1.00 98.38 173 ILE A CA 1
ATOM 1249 C C . ILE A 1 173 ? -0.956 5.587 6.124 1.00 98.38 173 ILE A C 1
ATOM 1251 O O . ILE A 1 173 ? -1.698 6.040 6.996 1.00 98.38 173 ILE A O 1
ATOM 1255 N N . LYS A 1 174 ? -0.197 6.362 5.345 1.00 95.88 174 LYS A N 1
ATOM 1256 C CA . LYS A 1 174 ? -0.113 7.821 5.498 1.00 95.88 174 LYS A CA 1
ATOM 1257 C C . LYS A 1 174 ? -1.026 8.579 4.545 1.00 95.88 174 LYS A C 1
ATOM 1259 O O . LYS A 1 174 ? -1.485 9.665 4.884 1.00 95.88 174 LYS A O 1
ATOM 1264 N N . GLN A 1 175 ? -1.264 8.024 3.358 1.00 96.00 175 GLN A N 1
ATOM 1265 C CA . GLN A 1 175 ? -2.092 8.632 2.318 1.00 96.00 175 GLN A CA 1
ATOM 1266 C C . GLN A 1 175 ? -2.810 7.574 1.478 1.00 96.00 175 GLN A C 1
ATOM 1268 O O . GLN A 1 175 ? -2.300 6.467 1.259 1.00 96.00 175 GLN A O 1
ATOM 1273 N N . GLY A 1 176 ? -3.985 7.959 0.978 1.00 97.06 176 GLY A N 1
ATOM 1274 C CA . GLY A 1 176 ? -4.836 7.104 0.156 1.00 97.06 176 GLY A CA 1
ATOM 1275 C C . GLY A 1 176 ? -5.331 5.875 0.916 1.00 97.06 176 GLY A C 1
ATOM 1276 O O . GLY A 1 176 ? -5.374 5.873 2.148 1.00 97.06 176 GLY A O 1
ATOM 1277 N N . SER A 1 177 ? -5.697 4.828 0.180 1.00 98.12 177 SER A N 1
ATOM 1278 C CA . SER A 1 177 ? -6.325 3.637 0.762 1.00 98.12 177 SER A CA 1
ATOM 1279 C C . SER A 1 177 ? -5.438 2.403 0.606 1.00 98.12 177 SER A C 1
ATOM 1281 O O . SER A 1 177 ? -4.855 2.185 -0.456 1.00 98.12 177 SER A O 1
ATOM 1283 N N . LEU A 1 178 ? -5.359 1.587 1.656 1.00 98.88 178 LEU A N 1
ATOM 1284 C CA . LEU A 1 178 ? -4.945 0.187 1.600 1.00 98.88 178 LEU A CA 1
ATOM 1285 C C . LEU A 1 178 ? -6.198 -0.679 1.728 1.00 98.88 178 LEU A C 1
ATOM 1287 O O . LEU A 1 178 ? -6.934 -0.545 2.702 1.00 98.88 178 LEU A O 1
ATOM 1291 N N . VAL A 1 179 ? -6.436 -1.556 0.760 1.00 98.81 179 VAL A N 1
ATOM 1292 C CA . VAL A 1 179 ? -7.620 -2.414 0.696 1.00 98.81 179 VAL A CA 1
ATOM 1293 C C . VAL A 1 179 ? -7.206 -3.869 0.857 1.00 98.81 179 VAL A C 1
ATOM 1295 O O . VAL A 1 179 ? -6.332 -4.353 0.135 1.00 98.81 179 VAL A O 1
ATOM 1298 N N . ILE A 1 180 ? -7.870 -4.556 1.785 1.00 98.81 180 ILE A N 1
ATOM 1299 C CA . ILE A 1 180 ? -7.738 -5.995 2.018 1.00 98.81 180 ILE A CA 1
ATOM 1300 C C . ILE A 1 180 ? -9.114 -6.649 2.128 1.00 98.81 180 ILE A C 1
ATOM 1302 O O . ILE A 1 180 ? -10.071 -6.022 2.573 1.00 98.81 180 ILE A O 1
ATOM 1306 N N . SER A 1 181 ? -9.207 -7.919 1.759 1.00 98.38 181 SER A N 1
ATOM 1307 C CA . SER A 1 181 ? -10.362 -8.799 1.975 1.00 98.38 181 SER A CA 1
ATOM 1308 C C . SER A 1 181 ? -10.054 -9.975 2.907 1.00 98.38 181 SER A C 1
ATOM 1310 O O . SER A 1 181 ? -10.945 -10.737 3.267 1.00 98.38 181 SER A O 1
ATOM 1312 N N . ASN A 1 182 ? -8.800 -10.122 3.336 1.00 98.00 182 ASN A N 1
ATOM 1313 C CA . ASN A 1 182 ? -8.364 -11.130 4.289 1.00 98.00 182 ASN A CA 1
ATOM 1314 C C . ASN A 1 182 ? -7.215 -10.578 5.147 1.00 98.00 182 ASN A C 1
ATOM 1316 O O . ASN A 1 182 ? -6.300 -9.944 4.628 1.00 98.00 182 ASN A O 1
ATOM 1320 N N . ALA A 1 183 ? -7.223 -10.837 6.456 1.00 97.94 183 ALA A N 1
ATOM 1321 C CA . ALA A 1 183 ? -6.199 -10.306 7.358 1.00 97.94 183 ALA A CA 1
ATOM 1322 C C . ALA A 1 183 ? -4.781 -10.813 7.033 1.00 97.94 183 ALA A C 1
ATOM 1324 O O . ALA A 1 183 ? -3.820 -10.070 7.217 1.00 97.94 183 ALA A O 1
ATOM 1325 N N . TRP A 1 184 ? -4.643 -12.024 6.482 1.00 97.69 184 TRP A N 1
ATOM 1326 C CA . TRP A 1 184 ? -3.350 -12.585 6.076 1.00 97.69 184 TRP A CA 1
ATOM 1327 C C . TRP A 1 184 ? -2.708 -11.845 4.894 1.00 97.69 184 TRP A C 1
ATOM 1329 O O . TRP A 1 184 ? -1.506 -11.960 4.674 1.00 97.69 184 TRP A O 1
ATOM 1339 N N . GLN A 1 185 ? -3.460 -11.002 4.175 1.00 98.75 185 GLN A N 1
ATOM 1340 C CA . GLN A 1 185 ? -2.882 -10.096 3.174 1.00 98.75 185 GLN A CA 1
ATOM 1341 C C . GLN A 1 185 ? -1.978 -9.026 3.808 1.00 98.75 185 GLN A C 1
ATOM 1343 O O . GLN A 1 185 ? -1.131 -8.461 3.118 1.00 98.75 185 GLN A O 1
ATOM 1348 N N . LEU A 1 186 ? -2.100 -8.769 5.116 1.00 98.56 186 LEU A N 1
ATOM 1349 C CA . LEU A 1 186 ? -1.236 -7.850 5.869 1.00 98.56 186 LEU A CA 1
ATOM 1350 C C . LEU A 1 186 ? 0.024 -8.528 6.438 1.00 98.56 186 LEU A C 1
ATOM 1352 O O . LEU A 1 186 ? 0.705 -7.952 7.290 1.00 98.56 186 LEU A O 1
ATOM 1356 N N . GLY A 1 187 ? 0.339 -9.737 5.971 1.00 98.25 187 GLY A N 1
ATOM 1357 C CA . GLY A 1 187 ? 1.529 -10.467 6.382 1.00 98.25 187 GLY A CA 1
ATOM 1358 C C . GLY A 1 187 ? 1.419 -11.083 7.777 1.00 98.25 187 GLY A C 1
ATOM 1359 O O . GLY A 1 187 ? 0.382 -11.032 8.439 1.00 98.25 187 GLY A O 1
ATOM 1360 N N . SER A 1 188 ? 2.525 -11.658 8.243 1.00 97.06 188 SER A N 1
ATOM 1361 C CA . SER A 1 188 ? 2.632 -12.365 9.526 1.00 97.06 188 SER A CA 1
ATOM 1362 C C . SER A 1 188 ? 3.180 -11.497 10.665 1.00 97.06 188 SER A C 1
ATOM 1364 O O . SER A 1 188 ? 3.570 -12.015 11.711 1.00 97.06 188 SER A O 1
ATOM 1366 N N . GLY A 1 189 ? 3.261 -10.179 10.468 1.00 96.25 189 GLY A N 1
ATOM 1367 C CA . GLY A 1 189 ? 3.666 -9.244 11.519 1.00 96.25 189 GLY A CA 1
ATOM 1368 C C . GLY A 1 189 ? 2.669 -9.188 12.680 1.00 96.25 189 GLY A C 1
ATOM 1369 O O . GLY A 1 189 ? 1.491 -9.509 12.530 1.00 96.25 189 GLY A O 1
ATOM 1370 N N . ASN A 1 190 ? 3.140 -8.743 13.844 1.00 94.69 190 ASN A N 1
ATOM 1371 C CA . ASN A 1 190 ? 2.359 -8.692 15.086 1.00 94.69 190 ASN A CA 1
ATOM 1372 C C . ASN A 1 190 ? 2.208 -7.276 15.670 1.00 94.69 190 ASN A C 1
ATOM 1374 O O . ASN A 1 190 ? 1.547 -7.103 16.690 1.00 94.69 190 ASN A O 1
ATOM 1378 N N . THR A 1 191 ? 2.794 -6.263 15.031 1.00 95.69 191 THR A N 1
ATOM 1379 C CA . THR A 1 191 ? 2.682 -4.862 15.453 1.00 95.69 191 THR A CA 1
ATOM 1380 C C . THR A 1 191 ? 1.345 -4.252 15.030 1.00 95.69 191 THR A C 1
ATOM 1382 O O . THR A 1 191 ? 0.642 -4.792 14.171 1.00 95.69 191 THR A O 1
ATOM 1385 N N . ALA A 1 192 ? 0.970 -3.115 15.610 1.00 96.75 192 ALA A N 1
ATOM 1386 C CA . ALA A 1 192 ? -0.254 -2.428 15.212 1.00 96.75 192 ALA A CA 1
ATOM 1387 C C . ALA A 1 192 ? -0.176 -1.919 13.760 1.00 96.75 192 ALA A C 1
ATOM 1389 O O . ALA A 1 192 ? 0.863 -1.433 13.312 1.00 96.75 192 ALA A O 1
ATOM 1390 N N . ILE A 1 193 ? -1.296 -1.977 13.037 1.00 98.31 193 ILE A N 1
ATOM 1391 C CA . ILE A 1 193 ? -1.447 -1.285 11.754 1.00 98.31 193 ILE A CA 1
ATOM 1392 C C . ILE A 1 193 ? -1.678 0.194 12.044 1.00 98.31 193 ILE A C 1
ATOM 1394 O O . ILE A 1 193 ? -2.654 0.550 12.705 1.00 98.31 193 ILE A O 1
ATOM 1398 N N . SER A 1 194 ? -0.787 1.057 11.561 1.00 97.25 194 SER A N 1
ATOM 1399 C CA . SER A 1 194 ? -0.845 2.494 11.829 1.00 97.25 194 SER A CA 1
ATOM 1400 C C . SER A 1 194 ? -1.467 3.239 10.655 1.00 97.25 194 SER A C 1
ATOM 1402 O O . SER A 1 194 ? -0.868 3.337 9.585 1.00 97.25 194 SER A O 1
ATOM 1404 N N . VAL A 1 195 ? -2.661 3.791 10.848 1.00 96.44 195 VAL A N 1
ATOM 1405 C CA . VAL A 1 195 ? -3.297 4.725 9.919 1.00 96.44 195 VAL A CA 1
ATOM 1406 C C . VAL A 1 195 ? -3.133 6.138 10.458 1.00 96.44 195 VAL A C 1
ATOM 1408 O O . VAL A 1 195 ? -3.666 6.491 11.513 1.00 96.44 195 VAL A O 1
ATOM 1411 N N . THR A 1 196 ? -2.405 6.966 9.714 1.00 92.38 196 THR A N 1
ATOM 1412 C CA . THR A 1 196 ? -2.121 8.343 10.118 1.00 92.38 196 THR A CA 1
ATOM 1413 C C . THR A 1 196 ? -2.820 9.343 9.221 1.00 92.38 196 THR A C 1
ATOM 1415 O O . THR A 1 196 ? -2.842 9.179 8.002 1.00 92.38 196 THR A O 1
ATOM 1418 N N . GLY A 1 197 ? -3.309 10.425 9.808 1.00 88.00 197 GLY A N 1
ATOM 1419 C CA . GLY A 1 197 ? -3.848 11.554 9.069 1.00 88.00 197 GLY A CA 1
ATOM 1420 C C . GLY A 1 197 ? -4.023 12.777 9.952 1.00 88.00 197 GLY A C 1
ATOM 1421 O O . GLY A 1 197 ? -3.887 12.703 11.173 1.00 88.00 197 GLY A O 1
ATOM 1422 N N . ILE A 1 198 ? -4.344 13.904 9.325 1.00 80.69 198 ILE A N 1
ATOM 1423 C CA . ILE A 1 198 ? -4.699 15.140 10.028 1.00 80.69 198 ILE A CA 1
ATOM 1424 C C . ILE A 1 198 ? -6.217 15.348 10.012 1.00 80.69 198 ILE A C 1
ATOM 1426 O O . ILE A 1 198 ? -6.908 14.977 9.061 1.00 80.69 198 ILE A O 1
ATOM 1430 N N . ALA A 1 199 ? -6.753 15.983 11.050 1.00 75.25 199 ALA A N 1
ATOM 1431 C CA . ALA A 1 199 ? -8.158 16.380 11.112 1.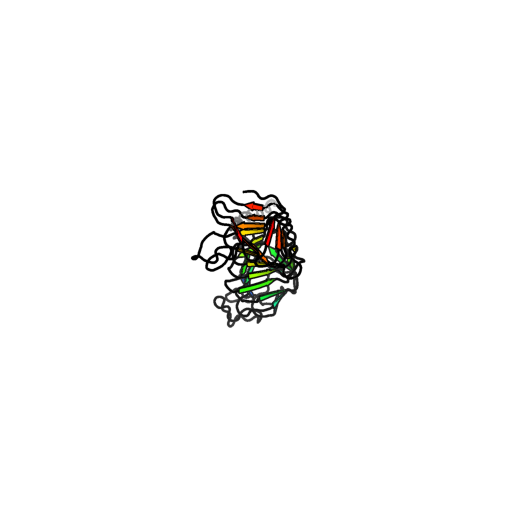00 75.25 199 ALA A CA 1
ATOM 1432 C C . ALA A 1 199 ? -8.409 17.736 10.448 1.00 75.25 199 ALA A C 1
ATOM 1434 O O . ALA A 1 199 ? -8.980 18.640 11.052 1.00 75.25 199 ALA A O 1
ATOM 1435 N N . ASN A 1 200 ? -7.990 17.873 9.191 1.00 80.38 200 ASN A N 1
ATOM 1436 C CA . ASN A 1 200 ? -8.295 19.052 8.392 1.00 80.38 200 ASN A CA 1
ATOM 1437 C C . ASN A 1 200 ? -9.551 18.827 7.542 1.00 80.38 200 ASN A C 1
ATOM 1439 O O . ASN A 1 200 ? -9.690 17.777 6.916 1.00 80.38 200 ASN A O 1
ATOM 1443 N N . THR A 1 201 ? -10.437 19.817 7.461 1.00 79.06 201 THR A N 1
ATOM 1444 C CA . THR A 1 201 ? -11.509 19.850 6.454 1.00 79.06 201 THR A CA 1
ATOM 1445 C C . THR A 1 201 ? -11.081 20.672 5.257 1.00 79.06 201 THR A C 1
ATOM 1447 O O . THR A 1 201 ? -10.689 21.826 5.414 1.00 79.06 201 THR A O 1
ATOM 1450 N N . GLY A 1 202 ? -11.252 20.129 4.057 1.00 77.38 202 GLY A N 1
ATOM 1451 C CA . GLY A 1 202 ? -10.919 20.860 2.838 1.00 77.38 202 GLY A CA 1
ATOM 1452 C C . GLY A 1 202 ? -9.409 20.995 2.668 1.00 77.38 202 GLY A C 1
ATOM 1453 O O . GLY A 1 202 ? -8.684 20.047 2.935 1.00 77.38 202 GLY A O 1
ATOM 1454 N N . ASN A 1 203 ? -8.941 22.155 2.204 1.00 80.44 203 ASN A N 1
ATOM 1455 C CA . ASN A 1 203 ? -7.562 22.361 1.758 1.00 80.44 203 ASN A CA 1
ATOM 1456 C C . ASN A 1 203 ? -6.517 22.357 2.907 1.00 80.44 203 ASN A C 1
ATOM 1458 O O . ASN A 1 203 ? -6.688 23.129 3.851 1.00 80.44 203 ASN A O 1
ATOM 1462 N N . PRO A 1 204 ? -5.421 21.570 2.825 1.00 79.69 204 PRO A N 1
ATOM 1463 C CA . PRO A 1 204 ? -5.188 20.531 1.826 1.00 79.69 204 PRO A CA 1
ATOM 1464 C C . PRO A 1 204 ? -6.059 19.295 2.094 1.00 79.69 204 PRO A C 1
ATOM 1466 O O . PRO A 1 204 ? -6.055 18.721 3.194 1.00 79.69 204 PRO A O 1
ATOM 1469 N N . GLY A 1 205 ? -6.811 18.899 1.061 1.00 86.06 205 GLY A N 1
ATOM 1470 C CA . GLY A 1 205 ? -7.532 17.629 1.043 1.00 86.06 205 GLY A CA 1
ATOM 1471 C C . GLY A 1 205 ? -6.545 16.471 0.911 1.00 86.06 205 GLY A C 1
ATOM 1472 O O . GLY A 1 205 ? -5.363 16.681 0.647 1.00 86.06 205 GLY A O 1
ATOM 1473 N N . PHE A 1 206 ? -7.032 15.243 1.062 1.00 88.50 206 PHE A N 1
ATOM 1474 C CA . PHE A 1 206 ? -6.233 14.022 0.946 1.00 88.50 206 PHE A CA 1
ATOM 1475 C C . PHE A 1 206 ? -5.029 13.977 1.896 1.00 88.50 206 PHE A C 1
ATOM 1477 O O . PHE A 1 206 ? -3.907 13.640 1.518 1.00 88.50 206 PHE A O 1
ATOM 1484 N N . SER A 1 207 ? -5.268 14.326 3.153 1.00 86.94 207 SER A N 1
ATOM 1485 C CA . SER A 1 207 ? -4.218 14.491 4.159 1.00 86.94 207 SER A CA 1
ATOM 1486 C C . SER A 1 207 ? -4.227 13.394 5.229 1.00 86.94 207 SER A C 1
ATOM 1488 O O . SER A 1 207 ? -3.773 13.589 6.358 1.00 86.94 207 SER A O 1
ATOM 1490 N N . GLY A 1 208 ? -4.712 12.205 4.864 1.00 91.56 208 GLY A N 1
ATOM 1491 C CA . GLY A 1 208 ? -4.662 11.023 5.714 1.00 91.56 208 GLY A CA 1
ATOM 1492 C C . GLY A 1 208 ? -4.753 9.714 4.943 1.00 91.56 208 GLY A C 1
ATOM 1493 O O . GLY A 1 208 ? -5.146 9.677 3.775 1.00 91.56 208 GLY A O 1
ATOM 1494 N N . GLY A 1 209 ? -4.366 8.641 5.622 1.00 95.62 209 GLY A N 1
ATOM 1495 C CA . GLY A 1 209 ? -4.491 7.272 5.155 1.00 95.62 209 GLY A CA 1
ATOM 1496 C C . GLY A 1 209 ? -5.836 6.643 5.497 1.00 95.62 209 GLY A C 1
ATOM 1497 O O . GLY A 1 209 ? -6.603 7.163 6.307 1.00 95.62 209 GLY A O 1
ATOM 1498 N N . GLN A 1 210 ? -6.102 5.495 4.887 1.00 97.81 210 GLN A N 1
ATOM 1499 C CA . GLN A 1 210 ? -7.262 4.665 5.165 1.00 97.81 210 GLN A CA 1
ATOM 1500 C C . GLN A 1 210 ? -6.928 3.186 5.019 1.00 97.81 210 GLN A C 1
ATOM 1502 O O . GLN A 1 210 ? -6.381 2.766 4.003 1.00 97.81 210 GLN A O 1
ATOM 1507 N N . LEU A 1 211 ? -7.320 2.391 6.008 1.00 98.50 211 LEU A N 1
ATOM 1508 C CA . LEU A 1 211 ? -7.426 0.945 5.890 1.00 98.50 211 LEU A CA 1
ATOM 1509 C C . LEU A 1 211 ? -8.871 0.581 5.543 1.00 98.50 211 LEU A C 1
ATOM 1511 O O . LEU A 1 211 ? -9.796 0.988 6.245 1.00 98.50 211 LEU A O 1
ATOM 1515 N N . VAL A 1 212 ? -9.066 -0.192 4.479 1.00 98.50 212 VAL A N 1
ATOM 1516 C CA . VAL A 1 212 ? -10.369 -0.726 4.076 1.00 98.50 212 VAL A CA 1
ATOM 1517 C C . VAL A 1 212 ? -10.394 -2.228 4.335 1.00 98.50 212 VAL A C 1
ATOM 1519 O O . VAL A 1 212 ? -9.612 -2.974 3.746 1.00 98.50 212 VAL A O 1
ATOM 1522 N N . LEU A 1 213 ? -11.319 -2.662 5.190 1.00 98.56 213 LEU A N 1
ATOM 1523 C CA . LEU A 1 213 ? -11.647 -4.065 5.422 1.00 98.56 213 LEU A CA 1
ATOM 1524 C C . LEU A 1 213 ? -12.828 -4.437 4.522 1.00 98.56 213 LEU A C 1
ATOM 1526 O O . LEU A 1 213 ? -13.982 -4.138 4.837 1.00 98.56 213 LEU A O 1
ATOM 1530 N N . ASN A 1 214 ? -12.534 -5.047 3.379 1.00 98.00 214 ASN A N 1
ATOM 1531 C CA . ASN A 1 214 ? -13.521 -5.522 2.420 1.00 98.00 214 ASN A CA 1
ATOM 1532 C C . ASN A 1 214 ? -13.973 -6.947 2.764 1.00 98.00 214 ASN A C 1
ATOM 1534 O O . ASN A 1 214 ? -13.536 -7.925 2.163 1.00 98.00 214 ASN A O 1
ATOM 1538 N N . GLY A 1 215 ? -14.856 -7.051 3.749 1.00 97.06 215 GLY A N 1
ATOM 1539 C CA . GLY A 1 215 ? -15.424 -8.299 4.247 1.00 97.06 215 GLY A CA 1
ATOM 1540 C C . GLY A 1 215 ? -16.742 -8.704 3.592 1.00 97.06 215 GLY A C 1
ATOM 1541 O O . GLY A 1 215 ? -17.529 -9.406 4.227 1.00 97.06 215 GLY A O 1
ATOM 1542 N N . ILE A 1 216 ? -17.033 -8.241 2.370 1.00 94.56 216 ILE A N 1
ATOM 1543 C CA . ILE A 1 216 ? -18.261 -8.623 1.647 1.00 94.56 216 ILE A CA 1
ATOM 1544 C C . ILE A 1 216 ? -18.303 -10.147 1.437 1.00 94.56 216 ILE A C 1
ATOM 1546 O O . ILE A 1 216 ? -19.336 -10.770 1.673 1.00 94.56 216 ILE A O 1
ATOM 1550 N N . ASP A 1 217 ? -17.158 -10.747 1.105 1.00 91.00 217 ASP A N 1
ATOM 1551 C CA . ASP A 1 217 ? -17.034 -12.161 0.743 1.00 91.00 217 ASP A CA 1
ATOM 1552 C C . ASP A 1 217 ? -16.465 -13.004 1.896 1.00 91.00 217 ASP A C 1
ATOM 1554 O O . ASP A 1 217 ? -15.372 -13.559 1.818 1.00 91.00 217 ASP A O 1
ATOM 1558 N N . GLY A 1 218 ? -17.212 -13.089 3.000 1.00 90.88 218 GLY A N 1
ATOM 1559 C CA . GLY A 1 218 ? -16.880 -13.968 4.136 1.00 90.88 218 GLY A CA 1
ATOM 1560 C C . GLY A 1 218 ? -16.241 -13.278 5.343 1.00 90.88 218 GLY A C 1
ATOM 1561 O O . GLY A 1 218 ? -15.997 -13.934 6.356 1.00 90.88 218 GLY A O 1
ATOM 1562 N N . GLY A 1 219 ? -16.057 -11.959 5.273 1.00 96.12 219 GLY A N 1
ATOM 1563 C CA . GLY A 1 219 ? -15.591 -11.146 6.389 1.00 96.12 219 GLY A CA 1
ATOM 1564 C C . GLY A 1 219 ? -14.084 -11.150 6.619 1.00 96.12 219 GLY A C 1
ATOM 1565 O O . GLY A 1 219 ? -13.378 -12.111 6.322 1.00 96.12 219 GLY A O 1
ATOM 1566 N N . VAL A 1 220 ? -13.579 -10.064 7.202 1.00 98.38 220 VAL A N 1
ATOM 1567 C CA . VAL A 1 220 ? -12.186 -9.952 7.644 1.00 98.38 220 VAL A CA 1
ATOM 1568 C C . VAL A 1 220 ? -12.111 -10.177 9.152 1.00 98.38 220 VAL A C 1
ATOM 1570 O O . VAL A 1 220 ? -12.741 -9.454 9.924 1.00 98.38 220 VAL A O 1
ATOM 1573 N N . ILE A 1 221 ? -11.301 -11.151 9.580 1.00 98.19 221 ILE A N 1
ATOM 1574 C CA . ILE A 1 221 ? -10.985 -11.398 10.995 1.00 98.19 221 ILE A CA 1
ATOM 1575 C C . ILE A 1 221 ? -9.589 -10.845 11.290 1.00 98.19 221 ILE A C 1
ATOM 1577 O O . ILE A 1 221 ? -8.579 -11.490 11.021 1.00 98.19 221 ILE A O 1
ATOM 1581 N N . MET A 1 222 ? -9.536 -9.641 11.848 1.00 97.94 222 MET A N 1
ATOM 1582 C CA . MET A 1 222 ? -8.304 -8.950 12.220 1.00 97.94 222 MET A CA 1
ATOM 1583 C C . MET A 1 222 ? -7.853 -9.360 13.621 1.00 97.94 222 MET A C 1
ATOM 1585 O O . MET A 1 222 ? -8.575 -9.155 14.593 1.00 97.94 222 MET A O 1
ATOM 1589 N N . THR A 1 223 ? -6.644 -9.899 13.751 1.00 96.31 223 THR A N 1
ATOM 1590 C CA . THR A 1 223 ? -6.031 -10.235 15.052 1.00 96.31 223 THR A CA 1
ATOM 1591 C C . THR A 1 223 ? -5.046 -9.180 15.545 1.00 96.31 223 THR A C 1
ATOM 1593 O O . THR A 1 223 ? -4.796 -9.098 16.743 1.00 96.31 223 THR A O 1
ATOM 1596 N N . ARG A 1 224 ? -4.497 -8.373 14.632 1.00 96.88 224 ARG A N 1
ATOM 1597 C CA . ARG A 1 224 ? -3.588 -7.266 14.942 1.00 96.88 224 ARG A CA 1
ATOM 1598 C C . ARG A 1 224 ? -4.363 -6.050 15.425 1.00 96.88 224 ARG A C 1
ATOM 1600 O O . ARG A 1 224 ? -5.486 -5.804 14.980 1.00 96.88 224 ARG A O 1
ATOM 1607 N N . ASP A 1 225 ? -3.709 -5.262 16.264 1.00 97.81 225 ASP A N 1
ATOM 1608 C CA . ASP A 1 225 ? -4.208 -3.956 16.673 1.00 97.81 225 ASP A CA 1
ATOM 1609 C C . ASP A 1 225 ? -4.272 -3.005 15.469 1.00 97.81 225 ASP A C 1
ATOM 1611 O O . ASP A 1 225 ? -3.430 -3.051 14.566 1.00 97.81 225 ASP A O 1
ATOM 1615 N N . ILE A 1 226 ? -5.265 -2.120 15.463 1.00 97.75 226 ILE A N 1
ATOM 1616 C CA . ILE A 1 226 ? -5.425 -1.061 14.466 1.00 97.75 226 ILE A CA 1
ATOM 1617 C C . ILE A 1 226 ? -5.401 0.272 15.205 1.00 97.75 226 ILE A C 1
ATOM 1619 O O . ILE A 1 226 ? -6.218 0.511 16.092 1.00 97.75 226 ILE A O 1
ATOM 1623 N N . SER A 1 227 ? -4.480 1.149 14.817 1.00 95.62 227 SER A N 1
ATOM 1624 C CA . SER A 1 227 ? -4.391 2.516 15.320 1.00 95.62 227 SER A CA 1
ATOM 1625 C C . SER A 1 227 ? -4.782 3.494 14.225 1.00 95.62 227 SER A C 1
ATOM 1627 O O . SER A 1 227 ? -4.231 3.454 13.126 1.00 95.62 227 SER A O 1
ATOM 1629 N N . VAL A 1 228 ? -5.747 4.362 14.512 1.00 94.25 228 VAL A N 1
ATOM 1630 C CA . VAL A 1 228 ? -6.304 5.327 13.568 1.00 94.25 228 VAL A CA 1
ATOM 1631 C C . VAL A 1 228 ? -6.200 6.735 14.129 1.00 94.25 228 VAL A C 1
ATOM 1633 O O . VAL A 1 228 ? -6.654 7.017 15.238 1.00 94.25 228 VAL A O 1
ATOM 1636 N N . SER A 1 229 ? -5.688 7.640 13.299 1.00 90.56 229 SER A N 1
ATOM 1637 C CA . SER A 1 229 ? -5.774 9.086 13.500 1.00 90.56 229 SER A CA 1
ATOM 1638 C C . SER A 1 229 ? -6.226 9.792 12.221 1.00 90.56 229 SER A C 1
ATOM 1640 O O . SER A 1 229 ? -5.941 9.354 11.104 1.00 90.56 229 SER A O 1
ATOM 1642 N N . GLY A 1 230 ? -6.939 10.905 12.388 1.00 88.94 230 GLY A N 1
ATOM 1643 C CA . GLY A 1 230 ? -7.416 11.722 11.278 1.00 88.94 230 GLY A CA 1
ATOM 1644 C C . GLY A 1 230 ? -8.724 11.229 10.659 1.00 88.94 230 GLY A C 1
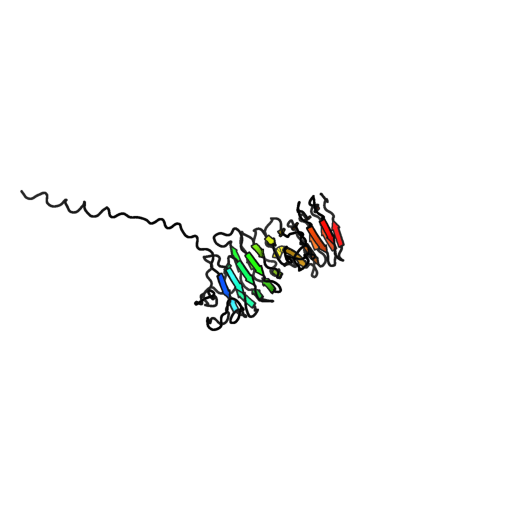ATOM 1645 O O . GLY A 1 230 ? -9.375 10.280 11.109 1.00 88.94 230 GLY A O 1
ATOM 1646 N N . ARG A 1 231 ? -9.125 11.918 9.588 1.00 90.06 231 ARG A N 1
ATOM 1647 C CA . ARG A 1 231 ? -10.448 11.762 8.971 1.00 90.06 231 ARG A CA 1
ATOM 1648 C C . ARG A 1 231 ? -10.456 10.957 7.660 1.00 90.06 231 ARG A C 1
ATOM 1650 O O . ARG A 1 231 ? -11.477 10.918 6.970 1.00 90.06 231 ARG A O 1
ATOM 1657 N N . GLY A 1 232 ? -9.346 10.293 7.340 1.00 92.50 232 GLY A N 1
ATOM 1658 C CA . GLY A 1 232 ? -9.155 9.541 6.096 1.00 92.50 232 GLY A CA 1
ATOM 1659 C C . GLY A 1 232 ? -8.893 10.419 4.861 1.00 92.50 232 GLY A C 1
ATOM 1660 O O . GLY A 1 232 ? -8.959 11.646 4.947 1.00 92.50 232 GLY A O 1
ATOM 1661 N N . PRO A 1 233 ? -8.596 9.810 3.700 1.00 93.00 233 PRO A N 1
ATOM 1662 C CA . PRO A 1 233 ? -8.328 10.509 2.449 1.00 93.00 233 PRO A CA 1
ATOM 1663 C C . PRO A 1 233 ? -9.607 11.078 1.818 1.00 93.00 233 PRO A C 1
ATOM 1665 O O . PRO A 1 233 ? -10.705 10.541 1.979 1.00 93.00 233 PRO A O 1
ATOM 1668 N N . GLY A 1 234 ? -9.461 12.146 1.037 1.00 90.50 234 GLY A N 1
ATOM 1669 C CA . GLY A 1 234 ? -10.519 12.738 0.215 1.00 90.50 234 GLY A CA 1
ATOM 1670 C C . GLY A 1 234 ? -10.449 14.261 0.205 1.00 90.50 234 GLY A C 1
ATOM 1671 O O . GLY A 1 234 ? -9.822 14.858 1.074 1.00 90.50 234 GLY A O 1
ATOM 1672 N N . ALA A 1 235 ? -11.132 14.913 -0.736 1.00 88.69 235 ALA A N 1
ATOM 1673 C CA . ALA A 1 235 ? -11.087 16.375 -0.874 1.00 88.69 235 ALA A CA 1
ATOM 1674 C C . ALA A 1 235 ? -11.471 17.130 0.417 1.00 88.69 235 ALA A C 1
ATOM 1676 O O . ALA A 1 235 ? -10.912 18.183 0.706 1.00 88.69 235 ALA A O 1
ATOM 1677 N N . VAL A 1 236 ? -12.386 16.567 1.213 1.00 87.94 236 VAL A N 1
ATOM 1678 C CA . VAL A 1 236 ? -12.823 17.114 2.510 1.00 87.94 236 VAL A CA 1
ATOM 1679 C C . VAL A 1 236 ? -12.341 16.303 3.719 1.00 87.94 236 VAL A C 1
ATOM 1681 O O . VAL A 1 236 ? -12.689 16.662 4.841 1.00 87.94 236 VAL A O 1
ATOM 1684 N N . ASN A 1 237 ? -11.563 15.235 3.494 1.00 86.00 237 ASN A N 1
ATOM 1685 C CA . ASN A 1 237 ? -11.134 14.249 4.496 1.00 86.00 237 ASN A CA 1
ATOM 1686 C C . ASN A 1 237 ? -12.309 13.805 5.383 1.00 86.00 237 ASN A C 1
ATOM 1688 O O . ASN A 1 237 ? -12.461 14.250 6.518 1.00 86.00 237 ASN A O 1
ATOM 1692 N N . SER A 1 238 ? -13.212 12.989 4.842 1.00 88.62 238 SER A N 1
ATOM 1693 C CA . SER A 1 238 ? -14.419 12.558 5.564 1.00 88.62 238 SER A CA 1
ATOM 1694 C C . SER A 1 238 ? -14.751 11.085 5.373 1.00 88.62 238 SER A C 1
ATOM 1696 O O . SER A 1 238 ? -15.894 10.698 5.586 1.00 88.62 238 SER A O 1
ATOM 1698 N N . SER A 1 239 ? -13.789 10.291 4.913 1.00 89.44 239 SER A N 1
ATOM 1699 C CA . SER A 1 239 ? -13.981 8.881 4.571 1.00 89.44 239 SER A CA 1
ATOM 1700 C C . SER A 1 239 ? -13.684 7.942 5.744 1.00 89.44 239 SER A C 1
ATOM 1702 O O . SER A 1 239 ? -14.223 6.839 5.803 1.00 89.44 239 SER A O 1
ATOM 1704 N N . GLY A 1 240 ? -12.906 8.405 6.727 1.00 92.69 240 GLY A N 1
ATOM 1705 C CA . GLY A 1 240 ? -12.461 7.621 7.876 1.00 92.69 240 GLY A CA 1
ATOM 1706 C C . GLY A 1 240 ? -11.119 6.945 7.627 1.00 92.69 240 GLY A C 1
ATOM 1707 O O . GLY A 1 240 ? -10.819 6.525 6.509 1.00 92.69 240 GLY A O 1
ATOM 1708 N N . GLY A 1 241 ? -10.304 6.859 8.679 1.00 94.94 241 GLY A N 1
ATOM 1709 C CA . GLY A 1 241 ? -9.032 6.140 8.628 1.00 94.94 241 GLY A CA 1
ATOM 1710 C C . GLY A 1 241 ? -9.213 4.620 8.691 1.00 94.94 241 GLY A C 1
ATOM 1711 O O . GLY A 1 241 ? -8.388 3.880 8.171 1.00 94.94 241 GLY A O 1
ATOM 1712 N N . LEU A 1 242 ? -10.330 4.137 9.236 1.00 97.25 242 LEU A N 1
ATOM 1713 C CA . LEU A 1 242 ? -10.771 2.755 9.056 1.00 97.25 242 LEU A CA 1
ATOM 1714 C C . LEU A 1 242 ? -12.125 2.753 8.359 1.00 97.25 242 LEU A C 1
ATOM 1716 O O . LEU A 1 242 ? -13.050 3.425 8.811 1.00 97.25 242 LEU A O 1
ATOM 1720 N N . VAL A 1 243 ? -12.248 1.975 7.291 1.00 97.69 243 VAL A N 1
ATOM 1721 C CA . VAL A 1 243 ? -13.518 1.695 6.624 1.00 97.69 243 VAL A CA 1
ATOM 1722 C C . VAL A 1 243 ? -13.764 0.200 6.665 1.00 97.69 243 VAL A C 1
ATOM 1724 O O . VAL A 1 243 ? -12.989 -0.591 6.139 1.00 97.69 243 VAL A O 1
ATOM 1727 N N . SER A 1 244 ? -14.869 -0.179 7.280 1.00 97.94 244 SER A N 1
ATOM 1728 C CA . SER A 1 244 ? -15.371 -1.537 7.336 1.00 97.94 244 SER A CA 1
ATOM 1729 C C . SER A 1 244 ? -16.520 -1.692 6.341 1.00 97.94 244 SER A C 1
ATOM 1731 O O . SER A 1 244 ? -17.471 -0.898 6.325 1.00 97.94 244 SER A O 1
ATOM 1733 N N . VAL A 1 245 ? -16.408 -2.696 5.478 1.00 97.69 245 VAL A N 1
ATOM 1734 C CA . VAL A 1 245 ? -17.414 -3.067 4.482 1.00 97.69 245 VAL A CA 1
ATOM 1735 C C . VAL A 1 245 ? -17.751 -4.540 4.685 1.00 97.69 245 VAL A C 1
ATOM 1737 O O . VAL A 1 245 ? -16.851 -5.376 4.689 1.00 97.69 245 VAL A O 1
ATOM 1740 N N . GLY A 1 246 ? -19.028 -4.869 4.865 1.00 97.38 246 GLY A N 1
ATOM 1741 C CA . GLY A 1 246 ? -19.457 -6.236 5.162 1.00 97.38 246 GLY A CA 1
ATOM 1742 C C . GLY A 1 246 ? -19.317 -6.592 6.644 1.00 97.38 246 GLY A C 1
ATOM 1743 O O . GLY A 1 246 ? -19.311 -5.718 7.512 1.00 97.38 246 GLY A O 1
ATOM 1744 N N . ASN A 1 247 ? -19.261 -7.891 6.939 1.00 97.31 247 ASN A N 1
ATOM 1745 C CA . ASN A 1 247 ? -19.208 -8.382 8.315 1.00 97.31 247 ASN A CA 1
ATOM 1746 C C . ASN A 1 247 ? -17.759 -8.617 8.733 1.00 97.31 247 ASN A C 1
ATOM 1748 O O . ASN A 1 247 ? -17.123 -9.527 8.222 1.00 97.31 247 ASN A O 1
ATOM 1752 N N . ASN A 1 248 ? -17.231 -7.823 9.659 1.00 98.44 248 ASN A N 1
ATOM 1753 C CA . ASN A 1 248 ? -15.824 -7.882 10.056 1.00 98.44 248 ASN A CA 1
ATOM 1754 C C . ASN A 1 248 ? -15.683 -8.096 11.564 1.00 98.44 248 ASN A C 1
ATOM 1756 O O . ASN A 1 248 ? -16.532 -7.670 12.347 1.00 98.44 248 ASN A O 1
ATOM 1760 N N . VAL A 1 249 ? -14.590 -8.733 11.979 1.00 98.50 249 VAL A N 1
ATOM 1761 C CA . VAL A 1 249 ? -14.275 -8.990 13.387 1.00 98.50 249 VAL A CA 1
ATOM 1762 C C . VAL A 1 249 ? -12.889 -8.443 13.705 1.00 98.50 249 VAL A C 1
ATOM 1764 O O . VAL A 1 249 ? -11.910 -8.819 13.067 1.00 98.50 249 VAL A O 1
ATOM 1767 N N . LEU A 1 250 ? -12.797 -7.577 14.710 1.00 98.62 250 LEU A N 1
ATOM 1768 C CA . LEU A 1 250 ? -11.547 -7.046 15.245 1.00 98.62 250 LEU A CA 1
ATOM 1769 C C . LEU A 1 250 ? -11.270 -7.707 16.601 1.00 98.62 250 LEU A C 1
ATOM 1771 O O . LEU A 1 250 ? -11.864 -7.347 17.616 1.00 98.62 250 LEU A O 1
ATOM 1775 N N . ASN A 1 251 ? -10.393 -8.705 16.610 1.00 98.06 251 ASN A N 1
ATOM 1776 C CA . ASN A 1 251 ? -9.903 -9.352 17.828 1.00 98.06 251 ASN A CA 1
ATOM 1777 C C . ASN A 1 251 ? -8.732 -8.589 18.460 1.00 98.06 251 ASN A C 1
ATOM 1779 O O . ASN A 1 251 ? -8.563 -8.656 19.674 1.00 98.06 251 ASN A O 1
ATOM 1783 N N . GLY A 1 252 ? -7.956 -7.859 17.653 1.00 97.50 252 GLY A N 1
ATOM 1784 C CA . GLY A 1 252 ? -6.996 -6.871 18.147 1.00 97.50 252 GLY A CA 1
ATOM 1785 C C . GLY A 1 252 ? -7.685 -5.605 18.660 1.00 97.50 252 GLY A C 1
ATOM 1786 O O . GLY A 1 252 ? -8.873 -5.377 18.413 1.00 97.50 252 GLY A O 1
ATOM 1787 N N . ASN A 1 253 ? -6.935 -4.771 19.375 1.00 97.31 253 ASN A N 1
ATOM 1788 C CA . ASN A 1 253 ? -7.429 -3.494 19.876 1.00 97.31 253 ASN A CA 1
ATOM 1789 C C . ASN A 1 253 ? -7.706 -2.523 18.725 1.00 97.31 253 ASN A C 1
ATOM 1791 O O . ASN A 1 253 ? -6.962 -2.457 17.745 1.00 97.31 253 ASN A O 1
ATOM 1795 N N . LEU A 1 254 ? -8.747 -1.712 18.884 1.00 97.31 254 LEU A N 1
ATOM 1796 C CA . LEU A 1 254 ? -9.021 -0.568 18.028 1.00 97.31 254 LEU A CA 1
ATOM 1797 C C . LEU A 1 254 ? -8.692 0.711 18.796 1.00 97.31 254 LEU A C 1
ATOM 1799 O O . LEU A 1 254 ? -9.410 1.116 19.710 1.00 97.31 254 LEU A O 1
ATOM 1803 N N . VAL A 1 255 ? -7.603 1.362 18.410 1.00 94.69 255 VAL A N 1
ATOM 1804 C CA . VAL A 1 255 ? -7.188 2.644 18.971 1.00 94.69 255 VAL A CA 1
ATOM 1805 C C . VAL A 1 255 ? -7.612 3.746 18.012 1.00 94.69 255 VAL A C 1
ATOM 1807 O O . VAL A 1 255 ? -7.144 3.814 16.879 1.00 94.69 255 VAL A O 1
ATOM 1810 N N . ILE A 1 256 ? -8.492 4.627 18.468 1.00 92.81 256 ILE A N 1
ATOM 1811 C CA . ILE A 1 256 ? -8.928 5.814 17.737 1.00 92.81 256 ILE A CA 1
ATOM 1812 C C . ILE A 1 256 ? -8.403 7.010 18.521 1.00 92.81 256 ILE A C 1
ATOM 1814 O O . ILE A 1 256 ? -9.082 7.551 19.394 1.00 92.81 256 ILE A O 1
ATOM 1818 N N . ALA A 1 257 ? -7.136 7.350 18.293 1.00 75.94 257 ALA A N 1
ATOM 1819 C CA . ALA A 1 257 ? -6.427 8.297 19.135 1.00 75.94 257 ALA A CA 1
ATOM 1820 C C . ALA A 1 257 ? -5.599 9.287 18.322 1.00 75.94 257 ALA A C 1
ATOM 1822 O O . ALA A 1 257 ? -4.662 8.928 17.612 1.00 75.94 257 ALA A O 1
ATOM 1823 N N . SER A 1 258 ? -5.872 10.568 18.549 1.00 68.00 258 SER A N 1
ATOM 1824 C CA . SER A 1 258 ? -4.862 11.611 18.423 1.00 68.00 258 SER A CA 1
ATOM 1825 C C . SER A 1 258 ? -5.198 12.760 19.363 1.00 68.00 258 SER A C 1
ATOM 1827 O O . SER A 1 258 ? -6.270 13.344 19.262 1.00 68.00 258 SER A O 1
ATOM 1829 N N . GLY A 1 259 ? -4.256 13.120 20.242 1.00 58.34 259 GLY A N 1
ATOM 1830 C CA . GLY A 1 259 ? -4.415 14.225 21.200 1.00 58.34 259 GLY A CA 1
ATOM 1831 C C . GLY A 1 259 ? -4.666 15.601 20.564 1.00 58.34 259 GLY A C 1
ATOM 1832 O O . GLY A 1 259 ? -5.020 16.546 21.259 1.00 58.34 259 GLY A O 1
ATOM 1833 N N . ALA A 1 260 ? -4.475 15.712 19.245 1.00 65.19 260 ALA A N 1
ATOM 1834 C CA . ALA A 1 260 ? -4.595 16.943 18.468 1.00 65.19 260 ALA A CA 1
ATOM 1835 C C . ALA A 1 260 ? -5.487 16.804 17.215 1.00 65.19 260 ALA A C 1
ATOM 1837 O O . ALA A 1 260 ? -5.562 17.736 16.418 1.00 65.19 260 ALA A O 1
ATOM 1838 N N . SER A 1 261 ? -6.120 15.647 16.979 1.00 76.81 261 SER A N 1
ATOM 1839 C CA . SER A 1 261 ? -6.843 15.382 15.728 1.00 76.81 261 SER A CA 1
ATOM 1840 C C . SER A 1 261 ? -8.029 14.435 15.946 1.00 76.81 261 SER A C 1
ATOM 1842 O O . SER A 1 261 ? -7.974 13.500 16.742 1.00 76.81 261 SER A O 1
ATOM 1844 N N . GLU A 1 262 ? -9.130 14.690 15.250 1.00 86.69 262 GLU A N 1
ATOM 1845 C CA . GLU A 1 262 ? -10.292 13.802 15.213 1.00 86.69 262 GLU A CA 1
ATOM 1846 C C . GLU A 1 262 ? -9.948 12.485 14.514 1.00 86.69 262 GLU A C 1
ATOM 1848 O O . GLU A 1 262 ? -9.387 12.504 13.417 1.00 86.69 262 GLU A O 1
ATOM 1853 N N . GLY A 1 263 ? -10.302 11.357 15.125 1.00 89.81 263 GLY A N 1
ATOM 1854 C CA . GLY A 1 263 ? -10.213 10.034 14.518 1.00 89.81 263 GLY A CA 1
ATOM 1855 C C . GLY A 1 263 ? -11.583 9.539 14.063 1.00 89.81 263 GLY A C 1
ATOM 1856 O O . GLY A 1 263 ? -12.600 9.735 14.733 1.00 89.81 263 GLY A O 1
ATOM 1857 N N . ARG A 1 264 ? -11.623 8.911 12.887 1.00 92.62 264 ARG A N 1
ATOM 1858 C CA . ARG A 1 264 ? -12.861 8.447 12.253 1.00 92.62 264 ARG A CA 1
ATOM 1859 C C . ARG A 1 264 ? -12.768 6.993 11.833 1.00 92.62 264 ARG A C 1
ATOM 1861 O O . ARG A 1 264 ? -11.872 6.632 11.066 1.00 92.62 264 ARG A O 1
ATOM 1868 N N . VAL A 1 265 ? -13.753 6.206 12.246 1.00 95.94 265 VAL A N 1
ATOM 1869 C CA . VAL A 1 265 ? -13.965 4.839 11.773 1.00 95.94 265 VAL A CA 1
ATOM 1870 C C . VAL A 1 265 ? -15.378 4.693 11.213 1.00 95.94 265 VAL A C 1
ATOM 1872 O O . VAL A 1 265 ? -16.358 5.155 11.801 1.00 95.94 265 VAL A O 1
ATOM 1875 N N . THR A 1 266 ? -15.481 4.071 10.046 1.00 96.25 266 THR A N 1
ATOM 1876 C CA . THR A 1 266 ? -16.713 3.997 9.261 1.00 96.25 266 THR A CA 1
ATOM 1877 C C . THR A 1 266 ? -17.122 2.546 9.079 1.00 96.25 266 THR A C 1
ATOM 1879 O O . THR A 1 266 ? -16.315 1.752 8.607 1.00 96.25 266 THR A O 1
ATOM 1882 N N . ALA A 1 267 ? -18.368 2.192 9.377 1.00 96.69 267 ALA A N 1
ATOM 1883 C CA . ALA A 1 267 ? -18.978 0.955 8.899 1.00 96.69 267 ALA A CA 1
ATOM 1884 C C . ALA A 1 267 ? -19.976 1.335 7.809 1.00 96.69 267 ALA A C 1
ATOM 1886 O O . ALA A 1 267 ? -20.990 1.970 8.082 1.00 96.69 267 ALA A O 1
ATOM 1887 N N . THR A 1 268 ? -19.677 1.013 6.554 1.00 93.81 268 THR A N 1
ATOM 1888 C CA . THR A 1 268 ? -20.556 1.418 5.445 1.00 93.81 268 THR A CA 1
ATOM 1889 C C . THR A 1 268 ? -21.811 0.556 5.399 1.00 93.81 268 THR A C 1
ATOM 1891 O O . THR A 1 268 ? -22.899 1.111 5.341 1.00 93.81 268 THR A O 1
ATOM 1894 N N . HIS A 1 269 ? -21.667 -0.769 5.488 1.00 92.12 269 HIS A N 1
ATOM 1895 C CA . HIS A 1 269 ? -22.746 -1.761 5.556 1.00 92.12 269 HIS A CA 1
ATOM 1896 C C . HIS A 1 269 ? -22.230 -3.014 6.280 1.00 92.12 269 HIS A C 1
ATOM 1898 O O . HIS A 1 269 ? -21.024 -3.262 6.268 1.00 92.12 269 HIS A O 1
ATOM 1904 N N . GLY A 1 270 ? -23.127 -3.822 6.854 1.00 95.56 270 GLY A N 1
ATOM 1905 C CA . GLY A 1 270 ? -22.772 -5.016 7.633 1.00 95.56 270 GLY A CA 1
ATOM 1906 C C . GLY A 1 270 ? -22.488 -4.716 9.108 1.00 95.56 270 GLY A C 1
ATOM 1907 O O . GLY A 1 270 ? -22.771 -3.619 9.595 1.00 95.56 270 GLY A O 1
ATOM 1908 N N . ILE A 1 271 ? -21.975 -5.711 9.831 1.00 96.75 271 ILE A N 1
ATOM 1909 C CA . ILE A 1 271 ? -21.656 -5.624 11.261 1.00 96.75 271 ILE A CA 1
ATOM 1910 C C . ILE A 1 271 ? -20.143 -5.687 11.456 1.00 96.75 271 ILE A C 1
ATOM 1912 O O . ILE A 1 271 ? -19.495 -6.637 11.030 1.00 96.75 271 ILE A O 1
ATOM 1916 N N . THR A 1 272 ? -19.583 -4.716 12.170 1.00 98.19 272 THR A N 1
ATOM 1917 C CA . THR A 1 272 ? -18.202 -4.780 12.659 1.00 98.19 272 THR A CA 1
ATOM 1918 C C . THR A 1 272 ? -18.201 -5.082 14.146 1.00 98.19 272 THR A C 1
ATOM 1920 O O . THR A 1 272 ? -18.616 -4.248 14.952 1.00 98.19 272 THR A O 1
ATOM 1923 N N . THR A 1 273 ? -17.741 -6.271 14.518 1.00 98.31 273 THR A N 1
ATOM 1924 C CA . THR A 1 273 ? -17.618 -6.688 15.916 1.00 98.31 273 THR A CA 1
ATOM 1925 C C . THR A 1 273 ? -16.204 -6.427 16.416 1.00 98.31 273 THR A C 1
ATOM 1927 O O . THR A 1 273 ? -15.246 -6.948 15.858 1.00 98.31 273 THR A O 1
ATOM 1930 N N . VAL A 1 274 ? -16.060 -5.653 17.487 1.00 98.44 274 VAL A N 1
ATOM 1931 C CA . VAL A 1 274 ? -14.783 -5.361 18.143 1.00 98.44 274 VAL A CA 1
ATOM 1932 C C . VAL A 1 274 ? -14.721 -6.130 19.459 1.00 98.44 274 VAL A C 1
ATOM 1934 O O . VAL A 1 274 ? -15.396 -5.784 20.429 1.00 98.44 274 VAL A O 1
ATOM 1937 N N . ASN A 1 275 ? -13.938 -7.206 19.470 1.00 98.38 275 ASN A N 1
ATOM 1938 C CA . ASN A 1 275 ? -13.675 -8.027 20.651 1.00 98.38 275 ASN A CA 1
ATOM 1939 C C . ASN A 1 275 ? -12.481 -7.500 21.457 1.00 98.38 275 ASN A C 1
ATOM 1941 O O . ASN A 1 275 ? -12.483 -7.616 22.682 1.00 98.38 275 ASN A O 1
ATOM 1945 N N . GLY A 1 276 ? -11.483 -6.916 20.783 1.00 97.31 276 GLY A N 1
ATOM 1946 C CA . GLY A 1 276 ? -10.378 -6.220 21.442 1.00 97.31 276 GLY A CA 1
ATOM 1947 C C . GLY A 1 276 ? -10.827 -4.938 22.150 1.00 97.31 276 GLY A C 1
ATOM 1948 O O . GLY A 1 276 ? -11.967 -4.491 22.011 1.00 97.31 276 GLY A O 1
ATOM 1949 N N . GLY A 1 277 ? -9.931 -4.331 22.928 1.00 97.06 277 GLY A N 1
ATOM 1950 C CA . GLY A 1 277 ? -10.213 -3.057 23.587 1.00 97.06 277 GLY A CA 1
ATOM 1951 C C . GLY A 1 277 ? -10.423 -1.931 22.575 1.00 97.06 277 GLY A C 1
ATOM 1952 O O . GLY A 1 277 ? -9.764 -1.889 21.536 1.00 97.06 277 GLY A O 1
ATOM 1953 N N . VAL A 1 278 ? -11.320 -1.000 22.891 1.00 96.88 278 VAL A N 1
ATOM 1954 C CA . VAL A 1 278 ? -11.490 0.246 22.137 1.00 96.88 278 VAL A CA 1
ATOM 1955 C C . VAL A 1 278 ? -10.924 1.382 22.968 1.00 96.88 278 VAL A C 1
ATOM 1957 O O . VAL A 1 278 ? -11.470 1.698 24.022 1.00 96.88 278 VAL A O 1
ATOM 1960 N N . GLN A 1 279 ? -9.852 2.006 22.494 1.00 93.88 279 GLN A N 1
ATOM 1961 C CA . GLN A 1 279 ? -9.272 3.179 23.142 1.00 93.88 279 GLN A CA 1
ATOM 1962 C C . GLN A 1 279 ? -9.607 4.431 22.340 1.00 93.88 279 GLN A C 1
ATOM 1964 O O . GLN A 1 279 ? -9.253 4.537 21.167 1.00 93.88 279 GLN A O 1
ATOM 1969 N N . LEU A 1 280 ? -10.246 5.397 22.987 1.00 91.69 280 LEU A N 1
ATOM 1970 C CA . LEU A 1 280 ? -10.562 6.706 22.434 1.00 91.69 280 LEU A CA 1
ATOM 1971 C C . LEU A 1 280 ? -9.514 7.723 22.903 1.00 91.69 280 LEU A C 1
ATOM 1973 O O . LEU A 1 280 ? -9.101 7.723 24.059 1.00 91.69 280 LEU A O 1
ATOM 1977 N N . GLY A 1 281 ? -9.035 8.572 21.998 1.00 85.12 281 GLY A N 1
ATOM 1978 C CA . GLY A 1 281 ? -8.100 9.644 22.332 1.00 85.12 281 GLY A CA 1
ATOM 1979 C C . GLY A 1 281 ? -8.774 10.819 23.044 1.00 85.12 281 GLY A C 1
ATOM 1980 O O . GLY A 1 281 ? -9.904 11.182 22.722 1.00 85.12 281 GLY A O 1
ATOM 1981 N N . ALA A 1 282 ? -8.038 11.465 23.951 1.00 75.94 282 ALA A N 1
ATOM 1982 C CA . ALA A 1 282 ? -8.446 12.717 24.587 1.00 75.94 282 ALA A CA 1
ATOM 1983 C C . ALA A 1 282 ? -8.260 13.929 23.647 1.00 75.94 282 ALA A C 1
ATOM 1985 O O . ALA A 1 282 ? -7.389 13.926 22.781 1.00 75.94 282 ALA A O 1
ATOM 1986 N N . GLY A 1 283 ? -9.043 14.995 23.841 1.00 74.00 283 GLY A N 1
ATOM 1987 C CA . GLY A 1 283 ? -8.810 16.318 23.234 1.00 74.00 283 GLY A CA 1
ATOM 1988 C C . GLY A 1 283 ? -9.526 16.612 21.909 1.00 74.00 283 GLY A C 1
ATOM 1989 O O . GLY A 1 283 ? -9.872 17.764 21.663 1.00 74.00 283 GLY A O 1
ATOM 1990 N N . ALA A 1 284 ? -9.820 15.604 21.085 1.00 80.62 284 ALA A N 1
ATOM 1991 C CA . ALA A 1 284 ? -10.594 15.754 19.849 1.00 80.62 284 ALA A CA 1
ATOM 1992 C C . ALA A 1 284 ? -11.673 14.671 19.733 1.00 80.62 284 ALA A C 1
ATOM 1994 O O . ALA A 1 284 ? -11.583 13.623 20.374 1.00 80.62 284 ALA A O 1
ATOM 1995 N N . ALA A 1 285 ? -12.698 14.922 18.912 1.00 86.25 285 ALA A N 1
ATOM 1996 C CA . ALA A 1 285 ? -13.791 13.976 18.718 1.00 86.25 285 ALA A CA 1
ATOM 1997 C C . ALA A 1 285 ? -13.281 12.634 18.155 1.00 86.25 285 ALA A C 1
ATOM 1999 O O . ALA A 1 285 ? -12.360 12.603 17.342 1.00 86.25 285 ALA A O 1
ATOM 2000 N N . GLN A 1 286 ? -13.890 11.529 18.578 1.00 90.56 286 GLN A N 1
ATOM 2001 C CA . GLN A 1 286 ? -13.647 10.198 18.019 1.00 90.56 286 GLN A CA 1
ATOM 2002 C C . GLN A 1 286 ? -14.984 9.661 17.519 1.00 90.56 286 GLN A C 1
ATOM 2004 O O . GLN A 1 286 ? -15.943 9.586 18.289 1.00 90.56 286 GLN A O 1
ATOM 2009 N N . LEU A 1 287 ? -15.086 9.378 16.221 1.00 91.44 287 LEU A N 1
ATOM 2010 C CA . LEU A 1 287 ? -16.365 9.075 15.580 1.00 91.44 287 LEU A CA 1
ATOM 2011 C C . LEU A 1 287 ? -16.401 7.647 15.051 1.00 91.44 287 LEU A C 1
ATOM 2013 O O . LEU A 1 287 ? -15.565 7.250 14.239 1.00 91.44 287 LEU A O 1
ATOM 2017 N N . PHE A 1 288 ? -17.464 6.948 15.432 1.00 94.38 288 PHE A N 1
ATOM 2018 C CA . PHE A 1 288 ? -17.990 5.777 14.744 1.00 94.38 288 PHE A CA 1
ATOM 2019 C C . PHE A 1 288 ? -19.189 6.232 13.909 1.00 94.38 288 PHE A C 1
ATOM 2021 O O . PHE A 1 288 ? -20.102 6.856 14.448 1.00 94.38 288 PHE A O 1
ATOM 2028 N N . TYR A 1 289 ? -19.195 5.968 12.603 1.00 91.38 289 TYR A N 1
ATOM 2029 C CA . TYR A 1 289 ? -20.286 6.402 11.718 1.00 91.38 289 TYR A CA 1
ATOM 2030 C C . TYR A 1 289 ? -20.463 5.479 10.503 1.00 91.38 289 TYR A C 1
ATOM 2032 O O . TYR A 1 289 ? -19.747 4.487 10.352 1.00 91.38 289 TYR A O 1
ATOM 2040 N N . GLY A 1 290 ? -21.425 5.812 9.639 1.00 92.69 290 GLY A N 1
ATOM 2041 C CA . GLY A 1 290 ? -21.813 5.045 8.451 1.00 92.69 290 GLY A CA 1
ATOM 2042 C C . GLY A 1 290 ? -23.160 4.332 8.627 1.00 92.69 290 GLY A C 1
ATOM 2043 O O . GLY A 1 290 ? -23.827 4.526 9.641 1.00 92.69 290 GLY A O 1
ATOM 2044 N N . ASN A 1 291 ? -23.582 3.553 7.624 1.00 94.75 291 ASN A N 1
ATOM 2045 C CA . ASN A 1 291 ? -24.888 2.874 7.622 1.00 94.75 291 ASN A CA 1
ATOM 2046 C C . ASN A 1 291 ? -24.820 1.429 8.159 1.00 94.75 291 ASN A C 1
ATOM 2048 O O . ASN A 1 291 ? -25.846 0.757 8.246 1.00 94.75 291 ASN A O 1
ATOM 2052 N N . GLY A 1 292 ? -23.620 0.931 8.471 1.00 95.25 292 GLY A N 1
ATOM 2053 C CA . GLY A 1 292 ? -23.394 -0.355 9.125 1.00 95.25 292 GLY A CA 1
ATOM 2054 C C . GLY A 1 292 ? -23.377 -0.246 10.651 1.00 95.25 292 GLY A C 1
ATOM 2055 O O . GLY A 1 292 ? -23.373 0.843 11.221 1.00 95.25 292 GLY A O 1
ATOM 2056 N N . ASN A 1 293 ? -23.320 -1.399 11.315 1.00 96.06 293 ASN A N 1
ATOM 2057 C CA . ASN A 1 293 ? -23.350 -1.495 12.773 1.00 96.06 293 ASN A CA 1
ATOM 2058 C C . ASN A 1 293 ? -21.955 -1.725 13.358 1.00 96.06 293 ASN A C 1
ATOM 2060 O O . ASN A 1 293 ? -21.153 -2.479 12.808 1.00 96.06 293 ASN A O 1
ATOM 2064 N N . TRP A 1 294 ? -21.717 -1.155 14.538 1.00 97.44 294 TRP A N 1
ATOM 2065 C CA . TRP A 1 294 ? -20.580 -1.479 15.395 1.00 97.44 294 TRP A CA 1
ATOM 2066 C C . TRP A 1 294 ? -21.081 -2.215 16.637 1.00 97.44 294 TRP A C 1
ATOM 2068 O O . TRP A 1 294 ? -21.957 -1.717 17.340 1.00 97.44 294 TRP A O 1
ATOM 2078 N N . ILE A 1 295 ? -20.524 -3.392 16.915 1.00 97.75 295 ILE A N 1
ATOM 2079 C CA . ILE A 1 295 ? -20.757 -4.137 18.156 1.00 97.75 295 ILE A CA 1
ATOM 2080 C C . ILE A 1 295 ? -19.440 -4.154 18.914 1.00 97.75 295 ILE A C 1
ATOM 2082 O O . ILE A 1 295 ? -18.489 -4.787 18.468 1.00 97.75 295 ILE A O 1
ATOM 2086 N N . ILE A 1 296 ? -19.367 -3.465 20.047 1.00 97.88 296 ILE A N 1
ATOM 2087 C CA . ILE A 1 296 ? -18.155 -3.426 20.867 1.00 97.88 296 ILE A CA 1
ATOM 2088 C C . ILE A 1 296 ? -18.367 -4.346 22.069 1.00 97.88 296 ILE A C 1
ATOM 2090 O O . ILE A 1 296 ? -19.114 -4.015 22.985 1.00 97.88 296 ILE A O 1
ATOM 2094 N N . ASN A 1 297 ? -17.718 -5.509 22.035 1.00 97.31 297 ASN A N 1
ATOM 2095 C CA . ASN A 1 297 ? -17.698 -6.471 23.138 1.00 97.31 297 ASN A CA 1
ATOM 2096 C C . ASN A 1 297 ? -16.546 -6.184 24.110 1.00 97.31 297 ASN A C 1
ATOM 2098 O O . ASN A 1 297 ? -16.640 -6.493 25.298 1.00 97.31 297 ASN A O 1
ATOM 2102 N N . GLY A 1 298 ? -15.445 -5.624 23.599 1.00 93.88 298 GLY A N 1
ATOM 2103 C CA . GLY A 1 298 ? -14.285 -5.262 24.403 1.00 93.88 298 GLY A CA 1
ATOM 2104 C C . GLY A 1 298 ? -14.514 -4.030 25.280 1.00 93.88 298 GLY A C 1
ATOM 2105 O O . GLY A 1 298 ? -15.479 -3.280 25.133 1.00 93.88 298 GLY A O 1
ATOM 2106 N N . ARG A 1 299 ? -13.591 -3.795 26.218 1.00 96.25 299 ARG A N 1
ATOM 2107 C CA . ARG A 1 299 ? -13.633 -2.613 27.088 1.00 96.25 299 ARG A CA 1
ATOM 2108 C C . ARG A 1 299 ? -13.413 -1.343 26.265 1.00 96.25 299 ARG A C 1
ATOM 2110 O O . ARG A 1 299 ? -12.414 -1.244 25.557 1.00 96.25 299 ARG A O 1
ATOM 2117 N N . VAL A 1 300 ? -14.290 -0.357 26.443 1.00 95.88 300 VAL A N 1
ATOM 2118 C CA . VAL A 1 300 ? -14.083 1.009 25.945 1.00 95.88 300 VAL A CA 1
ATOM 2119 C C . VAL A 1 300 ? -13.345 1.829 27.006 1.00 95.88 300 VAL A C 1
ATOM 2121 O O . VAL A 1 300 ? -13.736 1.834 28.176 1.00 95.88 300 VAL A O 1
ATOM 2124 N N . THR A 1 301 ? -12.270 2.507 26.613 1.00 91.94 301 THR A N 1
ATOM 2125 C CA . THR A 1 301 ? -11.500 3.446 27.442 1.00 91.94 301 THR A CA 1
ATOM 2126 C C . THR A 1 301 ? -11.330 4.779 26.715 1.00 91.94 301 THR A C 1
ATOM 2128 O O . THR A 1 301 ? -11.380 4.826 25.487 1.00 91.94 301 THR A O 1
ATOM 2131 N N . GLY A 1 302 ? -11.149 5.866 27.466 1.00 82.69 302 GLY A N 1
ATOM 2132 C CA . GLY A 1 302 ? -10.953 7.223 26.951 1.00 82.69 302 GLY A CA 1
ATOM 2133 C C . GLY A 1 302 ? -10.534 8.182 28.050 1.00 82.69 302 GLY A C 1
ATOM 2134 O O . GLY A 1 302 ? -10.788 7.841 29.229 1.00 82.69 302 GLY A O 1
#

pLDDT: mean 90.39, std 15.33, range [38.41, 98.94]

Radius of gyration: 25.51 Å; chains: 1; bounding box: 115×38×55 Å

Sequence (302 aa):
MKTLRQHHKLLGWFMICLMAVWLPGNNLRAATFYWDSDGFITGNDATTGDGLGGDGVWDLSSAFWWDGDASMGAWNNSFNDVAIFAGTAGIVTLADLVSAGGLTFNSRGSTITGSTLTLGAPAGSNSPVINVGLMNSATISSLLAGTQGFTKTGNGALVLANAANTFTGDISIKQGSLVISNAWQLGSGNTAISVTGIANTGNPGFSGGQLVLNGIDGGVIMTRDISVSGRGPGAVNSSGGLVSVGNNVLNGNLVIASGASEGRVTATHGITTVNGGVQLGAGAAQLFYGNGNWIINGRVTG

Secondary structure (DSSP, 8-state):
-----SSSSSSSSS-S-----------PPPPEEEEBSS---TT--TTT-TT-B-SEEE-SSS--EE-SSS-EE---TTTTPEEEE-SB--EEEE-S-EEESEEEE-STTEEEEESEEEE-PPTT-SS-EEEE-TT-EEEE-SEEE-SS-EEEESSSEEEE--TT----S-EEE-SEEEEESSGGGG-S--SPEEE-B----SSSP--BEEEEEEETTT--EE-S-EEE-SS-SSTTS-S-SEEEEESEEE-S-EEE--TTS-EEEEEEESEEEE-S-EEEPSSS-EEEESSSEEEE-SPEE-